Protein AF-A0AAD6DE63-F1 (afdb_monomer)

Nearest PDB structures (foldseek):
  6zpp-assembly1_A  TM=2.691E-01  e=8.909E-01  Drechmeria coniospora
  8v00-assembly1_C  TM=2.866E-01  e=2.368E+00  Apocrypta bakeri
  5j1g-assembly1_A  TM=2.193E-01  e=6.010E+00  Homo sapiens

Sequence (234 aa):
MKIDLDLWFDDWLRIIEGSKSAQEEKPFLLVALRVQKCWAEMMLNCKALRAMGVENVAAMSSTERNILLTAKTSARRHLRLIMLEPDYYLAKLKYAMDFVWAKCAFSFLLLLKLSRLLPERDEEHQELLEHGNRLVDELNKAGSNNSQSGAGNIYLQILKVSIEKYGRALQESQHPSTGGSTATSPFWELFDAQADLQWFVPEQFVSEWDFPGLNLFYFPTAWQDFFGDFSLAM

Structure (mmCIF, N/CA/C/O backbone):
data_AF-A0AAD6DE63-F1
#
_entry.id   AF-A0AAD6DE63-F1
#
loop_
_atom_site.group_PDB
_atom_site.id
_atom_site.type_symbol
_atom_site.label_atom_id
_atom_site.label_alt_id
_atom_site.label_comp_id
_atom_site.label_asym_id
_atom_site.label_entity_id
_atom_site.label_seq_id
_atom_site.pdbx_PDB_ins_code
_atom_site.Cartn_x
_atom_site.Cartn_y
_atom_site.Cartn_z
_atom_site.occupancy
_atom_site.B_iso_or_equiv
_atom_site.auth_seq_id
_atom_site.auth_comp_id
_atom_site.auth_asym_id
_atom_site.auth_atom_id
_atom_site.pdbx_PDB_model_num
ATOM 1 N N . MET A 1 1 ? -3.043 -20.207 -3.195 1.00 67.38 1 MET A N 1
ATOM 2 C CA . MET A 1 1 ? -2.559 -19.006 -2.482 1.00 67.38 1 MET A CA 1
ATOM 3 C C . MET A 1 1 ? -3.556 -17.844 -2.475 1.00 67.38 1 MET A C 1
ATOM 5 O O . MET A 1 1 ? -3.924 -17.427 -1.389 1.00 67.38 1 MET A O 1
ATOM 9 N N . LYS A 1 2 ? -4.036 -17.319 -3.622 1.00 80.00 2 LYS A N 1
ATOM 10 C CA . LYS A 1 2 ? -5.104 -16.285 -3.614 1.00 80.00 2 LYS A CA 1
ATOM 11 C C . LYS A 1 2 ? -6.413 -16.801 -2.996 1.00 80.00 2 LYS A C 1
ATOM 13 O O . LYS A 1 2 ? -6.964 -16.150 -2.124 1.00 80.00 2 LYS A O 1
ATOM 18 N N . ILE A 1 3 ? -6.827 -18.010 -3.387 1.00 85.00 3 ILE A N 1
ATOM 19 C CA . ILE A 1 3 ? -8.004 -18.700 -2.830 1.00 85.00 3 ILE A CA 1
ATOM 20 C C . ILE A 1 3 ? -7.879 -18.857 -1.307 1.00 85.00 3 ILE A C 1
ATOM 22 O O . ILE A 1 3 ? -8.814 -18.542 -0.583 1.00 85.00 3 ILE A O 1
ATOM 26 N N . ASP A 1 4 ? -6.708 -19.268 -0.815 1.00 90.19 4 ASP A N 1
ATOM 27 C CA . ASP A 1 4 ? -6.478 -19.458 0.624 1.00 90.19 4 ASP A CA 1
ATOM 28 C C . ASP A 1 4 ? -6.547 -18.133 1.402 1.00 90.19 4 ASP A C 1
ATOM 30 O O . ASP A 1 4 ? -7.067 -18.098 2.514 1.00 90.19 4 ASP A O 1
ATOM 34 N N . LEU A 1 5 ? -6.060 -17.032 0.814 1.00 92.31 5 LEU A N 1
ATOM 35 C CA . LEU A 1 5 ? -6.154 -15.696 1.409 1.00 92.31 5 LEU A CA 1
ATOM 36 C C . LEU A 1 5 ? -7.601 -15.189 1.460 1.00 92.31 5 LEU A C 1
ATOM 38 O O . LEU A 1 5 ? -7.994 -14.562 2.443 1.00 92.31 5 LEU A O 1
ATOM 42 N N . ASP A 1 6 ? -8.382 -15.446 0.411 1.00 93.94 6 ASP A N 1
ATOM 43 C CA . ASP A 1 6 ? -9.798 -15.080 0.368 1.00 93.94 6 ASP A CA 1
ATOM 44 C C . ASP A 1 6 ? -10.601 -15.873 1.409 1.00 93.94 6 ASP A C 1
ATOM 46 O O . ASP A 1 6 ? -11.325 -15.266 2.195 1.00 93.94 6 ASP A O 1
ATOM 50 N N . LEU A 1 7 ? -10.374 -17.187 1.514 1.00 95.75 7 LEU A N 1
ATOM 51 C CA . LEU A 1 7 ? -10.979 -18.029 2.554 1.00 95.75 7 LEU A CA 1
ATOM 52 C C . LEU A 1 7 ? -10.597 -17.568 3.965 1.00 95.75 7 LEU A C 1
ATOM 54 O O . LEU A 1 7 ? -11.469 -17.405 4.815 1.00 95.75 7 LEU A O 1
ATOM 58 N N . TRP A 1 8 ? -9.309 -17.296 4.205 1.00 96.31 8 TRP A N 1
ATOM 59 C CA . TRP A 1 8 ? -8.836 -16.747 5.478 1.00 96.31 8 TRP A CA 1
ATOM 60 C C . TRP A 1 8 ? -9.558 -15.441 5.824 1.00 96.31 8 TRP A C 1
ATOM 62 O O . TRP A 1 8 ? -10.003 -15.260 6.957 1.00 96.31 8 TRP A O 1
ATOM 72 N N . PHE A 1 9 ? -9.702 -14.533 4.857 1.00 97.25 9 PHE A N 1
ATOM 73 C CA . PHE A 1 9 ? -10.381 -13.262 5.079 1.00 97.25 9 PHE A CA 1
ATOM 74 C C . PHE A 1 9 ? -11.857 -13.456 5.432 1.00 97.25 9 PHE A C 1
ATOM 76 O O . PHE A 1 9 ? -12.326 -12.850 6.396 1.00 97.25 9 PHE A O 1
ATOM 83 N N . ASP A 1 10 ? -12.572 -14.298 4.686 1.00 97.56 10 ASP A N 1
ATOM 84 C CA . ASP A 1 10 ? -14.000 -14.544 4.898 1.00 97.56 10 ASP A CA 1
ATOM 85 C C . ASP A 1 10 ? -14.263 -15.211 6.257 1.00 97.56 10 ASP A C 1
ATOM 87 O O . ASP A 1 10 ? -15.203 -14.843 6.969 1.00 97.56 10 ASP A O 1
ATOM 91 N N . ASP A 1 11 ? -13.391 -16.133 6.671 1.00 97.12 11 ASP A N 1
ATOM 92 C CA . ASP A 1 11 ? -13.465 -16.763 7.988 1.00 97.12 11 ASP A CA 1
ATOM 93 C C . ASP A 1 11 ? -13.279 -15.752 9.120 1.00 97.12 11 ASP A C 1
ATOM 95 O O . ASP A 1 11 ? -14.097 -15.702 10.046 1.00 97.12 11 ASP A O 1
ATOM 99 N N . TRP A 1 12 ? -12.250 -14.904 9.043 1.00 97.19 12 TRP A N 1
ATOM 100 C CA . TRP A 1 12 ? -12.019 -13.871 10.054 1.00 97.19 12 TRP A CA 1
ATOM 101 C C . TRP A 1 12 ? -13.112 -12.809 10.068 1.00 97.19 12 TRP A C 1
ATOM 103 O O . TRP A 1 12 ? -13.508 -12.364 11.148 1.00 97.19 12 TRP A O 1
ATOM 113 N N . LEU A 1 13 ? -13.636 -12.435 8.901 1.00 97.31 13 LEU A N 1
ATOM 114 C CA . LEU A 1 13 ? -14.750 -11.501 8.797 1.00 97.31 13 LEU A CA 1
ATOM 115 C C . LEU A 1 13 ? -15.967 -12.049 9.547 1.00 97.31 13 LEU A C 1
ATOM 117 O O . LEU A 1 13 ? -16.506 -11.372 10.420 1.00 97.31 13 LEU A O 1
ATOM 121 N N . ARG A 1 14 ? -16.326 -13.312 9.294 1.00 97.00 14 ARG A N 1
ATOM 122 C CA . ARG A 1 14 ? -17.427 -13.999 9.977 1.00 97.00 14 ARG A CA 1
ATOM 123 C C . ARG A 1 14 ? -17.215 -14.098 11.490 1.00 97.00 14 ARG A C 1
ATOM 125 O O . ARG A 1 14 ? -18.161 -13.886 12.249 1.00 97.00 14 ARG A O 1
ATOM 132 N N . ILE A 1 15 ? -15.995 -14.402 11.942 1.00 96.00 15 ILE A N 1
ATOM 133 C CA . ILE A 1 15 ? -15.656 -14.479 13.375 1.00 96.00 15 ILE A CA 1
ATOM 134 C C . ILE A 1 15 ? -15.839 -13.115 14.052 1.00 96.00 15 ILE A C 1
ATOM 136 O O . ILE A 1 15 ? -16.485 -13.029 15.097 1.00 96.00 15 ILE A O 1
ATOM 140 N N . ILE A 1 16 ? -15.304 -12.045 13.458 1.00 95.81 16 ILE A N 1
ATOM 141 C CA . ILE A 1 16 ? -15.416 -10.683 14.001 1.00 95.81 16 ILE A CA 1
ATOM 142 C C . ILE A 1 16 ? -16.878 -10.231 13.997 1.00 95.81 16 ILE A C 1
ATOM 144 O O . ILE A 1 16 ? -17.362 -9.664 14.977 1.00 95.81 16 ILE A O 1
ATOM 148 N N . GLU A 1 17 ? -17.611 -10.501 12.917 1.00 94.88 17 GLU A N 1
ATOM 149 C CA . GLU A 1 17 ? -19.010 -10.104 12.794 1.00 94.88 17 GLU A CA 1
ATOM 150 C C . GLU A 1 17 ? -19.919 -10.810 13.797 1.00 94.88 17 GLU A C 1
ATOM 152 O O . GLU A 1 17 ? -20.783 -10.149 14.385 1.00 94.88 17 GLU A O 1
ATOM 157 N N . GLY A 1 18 ? -19.690 -12.106 14.020 1.00 94.12 18 GLY A N 1
ATOM 158 C CA . GLY A 1 18 ? -20.431 -12.937 14.968 1.00 94.12 18 GLY A CA 1
ATOM 159 C C . GLY A 1 18 ? -20.028 -12.757 16.435 1.00 94.12 18 GLY A C 1
ATOM 160 O O . GLY A 1 18 ? -20.715 -13.275 17.319 1.00 94.12 18 GLY A O 1
ATOM 161 N N . SER A 1 19 ? -18.945 -12.029 16.725 1.00 93.69 19 SER A N 1
ATOM 162 C CA . SER A 1 19 ? -18.466 -11.831 18.093 1.00 93.69 19 SER A CA 1
ATOM 163 C C . SER A 1 19 ? -19.359 -10.870 18.882 1.00 93.69 19 SER A C 1
ATOM 165 O O . SER A 1 19 ? -19.473 -9.678 18.584 1.00 93.69 19 SER A O 1
ATOM 167 N N . LYS A 1 20 ? -19.985 -11.386 19.944 1.00 90.81 20 LYS A N 1
ATOM 168 C CA . LYS A 1 20 ? -20.770 -10.577 20.892 1.00 90.81 20 LYS A CA 1
ATOM 169 C C . LYS A 1 20 ? -19.899 -9.859 21.922 1.00 90.81 20 LYS A C 1
ATOM 171 O O . LYS A 1 20 ? -20.324 -8.842 22.448 1.00 90.81 20 LYS A O 1
ATOM 176 N N . SER A 1 21 ? -18.710 -10.382 22.215 1.00 90.50 21 SER A N 1
ATOM 177 C CA . SER A 1 21 ? -17.814 -9.819 23.229 1.00 90.50 21 SER A CA 1
ATOM 178 C C . SER A 1 21 ? -16.936 -8.685 22.704 1.00 90.50 21 SER A C 1
ATOM 180 O O . SER A 1 21 ? -16.460 -7.901 23.507 1.00 90.50 21 SER A O 1
ATOM 182 N N . ALA A 1 22 ? -16.730 -8.588 21.386 1.00 88.50 22 ALA A N 1
ATOM 183 C CA . ALA A 1 22 ? -15.846 -7.596 20.765 1.00 88.50 22 ALA A CA 1
ATOM 184 C C . ALA A 1 22 ? -16.602 -6.396 20.162 1.00 88.50 22 ALA A C 1
ATOM 186 O O . ALA A 1 22 ? -16.170 -5.842 19.156 1.00 88.50 22 ALA A O 1
ATOM 187 N N . GLN A 1 23 ? -17.787 -6.048 20.680 1.00 89.38 23 GLN A N 1
ATOM 188 C CA . GLN A 1 23 ? -18.650 -5.029 20.056 1.00 89.38 23 GLN A CA 1
ATOM 189 C C . GLN A 1 23 ? -17.984 -3.651 19.986 1.00 89.38 23 GLN A C 1
ATOM 191 O O . GLN A 1 23 ? -18.150 -2.951 18.989 1.00 89.38 23 GLN A O 1
ATOM 196 N N . GLU A 1 24 ? -17.205 -3.286 21.004 1.00 89.69 24 GLU A N 1
ATOM 197 C CA . GLU A 1 24 ? -16.512 -1.997 21.067 1.00 89.69 24 GLU A CA 1
ATOM 198 C C . GLU A 1 24 ? -15.305 -1.950 20.119 1.00 89.69 24 GLU A C 1
ATOM 200 O O . GLU A 1 24 ? -15.055 -0.937 19.466 1.00 89.69 24 GLU A O 1
ATOM 205 N N . GLU A 1 25 ? -14.574 -3.058 19.982 1.00 90.00 25 GLU A N 1
ATOM 206 C CA . GLU A 1 25 ? -13.396 -3.164 19.117 1.00 90.00 25 GLU A CA 1
ATOM 207 C C . GLU A 1 25 ? -13.745 -3.500 17.667 1.00 90.00 25 GLU A C 1
ATOM 209 O O . GLU A 1 25 ? -12.905 -3.344 16.778 1.00 90.00 25 GLU A O 1
ATOM 214 N N . LYS A 1 26 ? -14.976 -3.951 17.404 1.00 91.81 26 LYS A N 1
ATOM 215 C CA . LYS A 1 26 ? -15.429 -4.425 16.091 1.00 91.81 26 LYS A CA 1
ATOM 216 C C . LYS A 1 26 ? -15.105 -3.454 14.948 1.00 91.81 26 LYS A C 1
ATOM 218 O O . LYS A 1 26 ? -14.568 -3.936 13.950 1.00 91.81 26 LYS A O 1
ATOM 223 N N . PRO A 1 27 ? -15.334 -2.127 15.048 1.00 90.31 27 PRO A N 1
ATOM 224 C CA . PRO A 1 27 ? -14.960 -1.196 13.980 1.00 90.31 27 PRO A CA 1
ATOM 225 C C . PRO A 1 27 ? -13.462 -1.246 13.648 1.00 90.31 27 PRO A C 1
ATOM 227 O O . PRO A 1 27 ? -13.088 -1.410 12.487 1.00 90.31 27 PRO A O 1
ATOM 230 N N . PHE A 1 28 ? -12.599 -1.216 14.669 1.00 91.12 28 PHE A N 1
ATOM 231 C CA . PHE A 1 28 ? -11.151 -1.333 14.485 1.00 91.12 28 PHE A CA 1
ATOM 232 C C . PHE A 1 28 ? -10.761 -2.682 13.875 1.00 91.12 28 PHE A C 1
ATOM 234 O O . PHE A 1 28 ? -9.990 -2.715 12.918 1.00 91.12 28 PHE A O 1
ATOM 241 N N . LEU A 1 29 ? -11.303 -3.787 14.392 1.00 93.19 29 LEU A N 1
ATOM 242 C CA . LEU A 1 29 ? -10.979 -5.136 13.922 1.00 93.19 29 LEU A CA 1
ATOM 243 C C . LEU A 1 29 ? -11.353 -5.335 12.449 1.00 93.19 29 LEU A C 1
ATOM 245 O O . LEU A 1 29 ? -10.585 -5.933 11.696 1.00 93.19 29 LEU A O 1
ATOM 249 N N . LEU A 1 30 ? -12.493 -4.794 12.013 1.00 94.06 30 LEU A N 1
ATOM 250 C CA . LEU A 1 30 ? -12.928 -4.861 10.616 1.00 94.06 30 LEU A CA 1
ATOM 251 C C . LEU A 1 30 ? -12.008 -4.062 9.687 1.00 94.06 30 LEU A C 1
ATOM 253 O O . LEU A 1 30 ? -11.646 -4.550 8.611 1.00 94.06 30 LEU A O 1
ATOM 257 N N . VAL A 1 31 ? -11.598 -2.855 10.089 1.00 93.88 31 VAL A N 1
ATOM 258 C CA . VAL A 1 31 ? -10.631 -2.061 9.315 1.00 93.88 31 VAL A CA 1
ATOM 259 C C . VAL A 1 31 ? -9.277 -2.765 9.285 1.00 93.88 31 VAL A C 1
ATOM 261 O O . VAL A 1 31 ? -8.718 -2.959 8.207 1.00 93.88 31 VAL A O 1
ATOM 264 N N . ALA A 1 32 ? -8.785 -3.233 10.433 1.00 93.50 32 ALA A N 1
ATOM 265 C CA . ALA A 1 32 ? -7.515 -3.940 10.541 1.00 93.50 32 ALA A CA 1
ATOM 266 C C . ALA A 1 32 ? -7.482 -5.205 9.672 1.00 93.50 32 ALA A C 1
ATOM 268 O O . ALA A 1 32 ? -6.500 -5.422 8.965 1.00 93.50 32 ALA A O 1
ATOM 269 N N . LEU A 1 33 ? -8.560 -5.996 9.642 1.00 95.94 33 LEU A N 1
ATOM 270 C CA . LEU A 1 33 ? -8.661 -7.180 8.785 1.00 95.94 33 LEU A CA 1
ATOM 271 C C . LEU A 1 33 ? -8.532 -6.815 7.297 1.00 95.94 33 LEU A C 1
ATOM 273 O O . LEU A 1 33 ? -7.772 -7.444 6.559 1.00 95.94 33 LEU A O 1
ATOM 277 N N . ARG A 1 34 ? -9.233 -5.766 6.850 1.00 96.25 34 ARG A N 1
ATOM 278 C CA . ARG A 1 34 ? -9.156 -5.281 5.459 1.00 96.25 34 ARG A CA 1
ATOM 279 C C . ARG A 1 34 ? -7.764 -4.751 5.123 1.00 96.25 34 ARG A C 1
ATOM 281 O O . ARG A 1 34 ? -7.256 -5.029 4.039 1.00 96.25 34 ARG A O 1
ATOM 288 N N . VAL A 1 35 ? -7.135 -4.035 6.053 1.00 95.62 35 VAL A N 1
ATOM 289 C CA . VAL A 1 35 ? -5.759 -3.542 5.914 1.00 95.62 35 VAL A CA 1
ATOM 290 C C . VAL A 1 35 ? -4.772 -4.708 5.791 1.00 95.62 35 VAL A C 1
ATOM 292 O O . VAL A 1 35 ? -3.938 -4.701 4.884 1.00 95.62 35 VAL A O 1
ATOM 295 N N . GLN A 1 36 ? -4.905 -5.749 6.622 1.00 94.56 36 GLN A N 1
ATOM 296 C CA . GLN A 1 36 ? -4.068 -6.951 6.528 1.00 94.56 36 GLN A CA 1
ATOM 297 C C . GLN A 1 36 ? -4.286 -7.713 5.216 1.00 94.56 36 GLN A C 1
ATOM 299 O O . GLN A 1 36 ? -3.311 -8.201 4.648 1.00 94.56 36 GLN A O 1
ATOM 304 N N . LYS A 1 37 ? -5.517 -7.776 4.688 1.00 96.31 37 LYS A N 1
ATOM 305 C CA . LYS A 1 37 ? -5.768 -8.367 3.362 1.00 96.31 37 LYS A CA 1
ATOM 306 C C . LYS A 1 37 ? -5.011 -7.615 2.267 1.00 96.31 37 LYS A C 1
ATOM 308 O O . LYS A 1 37 ? -4.285 -8.242 1.501 1.00 96.31 37 LYS A O 1
ATOM 313 N N . CYS A 1 38 ? -5.115 -6.284 2.230 1.00 96.81 38 CYS A N 1
ATOM 314 C CA . CYS A 1 38 ? -4.379 -5.469 1.257 1.00 96.81 38 CYS A CA 1
ATOM 315 C C . CYS A 1 38 ? -2.862 -5.663 1.383 1.00 96.81 38 CYS A C 1
ATOM 317 O O . CYS A 1 38 ? -2.172 -5.801 0.374 1.00 96.81 38 CYS A O 1
ATOM 319 N N . TRP A 1 39 ? -2.347 -5.709 2.616 1.00 94.75 39 TRP A N 1
ATOM 320 C CA . TRP A 1 39 ? -0.939 -6.005 2.883 1.00 94.75 39 TRP A CA 1
ATOM 321 C C . TRP A 1 39 ? -0.534 -7.374 2.324 1.00 94.75 39 TRP A C 1
ATOM 323 O O . TRP A 1 39 ? 0.465 -7.485 1.615 1.00 94.75 39 TRP A O 1
ATOM 333 N N . ALA A 1 40 ? -1.318 -8.416 2.607 1.00 95.12 40 ALA A N 1
ATOM 334 C CA . ALA A 1 40 ? -1.043 -9.771 2.147 1.00 95.12 40 ALA A CA 1
ATOM 335 C C . ALA A 1 40 ? -1.042 -9.866 0.616 1.00 95.12 40 ALA A C 1
ATOM 337 O O . ALA A 1 40 ? -0.112 -10.439 0.056 1.00 95.12 40 ALA A O 1
ATOM 338 N N . GLU A 1 41 ? -2.019 -9.261 -0.063 1.00 95.81 41 GLU A N 1
ATOM 339 C CA . GLU A 1 41 ? -2.075 -9.202 -1.530 1.00 95.81 41 GLU A CA 1
ATOM 340 C C . GLU A 1 41 ? -0.855 -8.486 -2.122 1.00 95.81 41 GLU A C 1
ATOM 342 O O . GLU A 1 41 ? -0.236 -8.980 -3.065 1.00 95.81 41 GLU A O 1
ATOM 347 N N . MET A 1 42 ? -0.475 -7.339 -1.557 1.00 94.62 42 MET A N 1
ATOM 348 C CA . MET A 1 42 ? 0.702 -6.582 -1.981 1.00 94.62 42 MET A CA 1
ATOM 349 C C . MET A 1 42 ? 1.974 -7.432 -1.862 1.00 94.62 42 MET A C 1
ATOM 351 O O . MET A 1 42 ? 2.717 -7.575 -2.834 1.00 94.62 42 MET A O 1
ATOM 355 N N . MET A 1 43 ? 2.176 -8.081 -0.712 1.00 92.31 43 MET A N 1
ATOM 356 C CA . MET A 1 43 ? 3.306 -8.987 -0.488 1.00 92.31 43 MET A CA 1
ATOM 357 C C . MET A 1 43 ? 3.288 -10.174 -1.446 1.00 92.31 43 MET A C 1
ATOM 359 O O . MET A 1 43 ? 4.334 -10.553 -1.965 1.00 92.31 43 MET A O 1
ATOM 363 N N . LEU A 1 44 ? 2.113 -10.743 -1.711 1.00 93.19 44 LEU A N 1
ATOM 364 C CA . LEU A 1 44 ? 1.948 -11.870 -2.621 1.00 93.19 44 LEU A CA 1
ATOM 365 C C . LEU A 1 44 ? 2.464 -11.558 -4.019 1.00 93.19 44 LEU A C 1
ATOM 367 O O . LEU A 1 44 ? 3.254 -12.315 -4.580 1.00 93.19 44 LEU A O 1
ATOM 371 N N . ASN A 1 45 ? 2.020 -10.423 -4.554 1.00 93.94 45 ASN A N 1
ATOM 372 C CA . ASN A 1 45 ? 2.367 -9.983 -5.894 1.00 93.94 45 ASN A CA 1
ATOM 373 C C . ASN A 1 45 ? 3.859 -9.645 -5.983 1.00 93.94 45 ASN A C 1
ATOM 375 O O . ASN A 1 45 ? 4.536 -10.083 -6.909 1.00 93.94 45 ASN A O 1
ATOM 379 N N . CYS A 1 46 ? 4.408 -8.945 -4.987 1.00 91.50 46 CYS A N 1
ATOM 380 C CA . CYS A 1 46 ? 5.835 -8.634 -4.955 1.00 91.50 46 CYS A CA 1
ATOM 381 C C . CYS A 1 46 ? 6.715 -9.891 -4.821 1.00 91.50 46 CYS A C 1
ATOM 383 O O . CYS A 1 46 ? 7.759 -9.969 -5.466 1.00 91.50 46 CYS A O 1
ATOM 385 N N . LYS A 1 47 ? 6.299 -10.897 -4.036 1.00 90.44 47 LYS A N 1
ATOM 386 C CA . LYS A 1 47 ? 7.002 -12.193 -3.962 1.00 90.44 47 LYS A CA 1
ATOM 387 C C . LYS A 1 47 ? 6.910 -12.968 -5.270 1.00 90.44 47 LYS A C 1
ATOM 389 O O . LYS A 1 47 ? 7.903 -13.567 -5.666 1.00 90.44 47 LYS A O 1
ATOM 394 N N . ALA A 1 48 ? 5.757 -12.942 -5.937 1.00 91.44 48 ALA A N 1
ATOM 395 C CA . ALA A 1 48 ? 5.591 -13.575 -7.241 1.00 91.44 48 ALA A CA 1
ATOM 396 C C . ALA A 1 48 ? 6.555 -12.971 -8.272 1.00 91.44 48 ALA A C 1
ATOM 398 O O . ALA A 1 48 ? 7.291 -13.715 -8.907 1.00 91.44 48 ALA A O 1
ATOM 399 N N . LEU A 1 49 ? 6.641 -11.638 -8.357 1.00 90.19 49 LEU A N 1
ATOM 400 C CA . LEU A 1 49 ? 7.595 -10.953 -9.241 1.00 90.19 49 LEU A CA 1
ATOM 401 C C . LEU A 1 49 ? 9.050 -11.314 -8.928 1.00 90.19 49 LEU A C 1
ATOM 403 O O . LEU A 1 49 ? 9.809 -11.644 -9.835 1.00 90.19 49 LEU A O 1
ATOM 407 N N . ARG A 1 50 ? 9.423 -11.321 -7.641 1.00 87.25 50 ARG A N 1
ATOM 408 C CA . ARG A 1 50 ? 10.762 -11.743 -7.202 1.00 87.25 50 ARG A CA 1
ATOM 409 C C . ARG A 1 50 ? 11.061 -13.187 -7.628 1.00 87.25 50 ARG A C 1
ATOM 411 O O . ARG A 1 50 ? 12.142 -13.457 -8.133 1.00 87.25 50 ARG A O 1
ATOM 418 N N . ALA A 1 51 ? 10.110 -14.107 -7.457 1.00 88.38 51 ALA A N 1
ATOM 419 C CA . ALA A 1 51 ? 10.263 -15.513 -7.844 1.00 88.38 51 ALA A CA 1
ATOM 420 C C . ALA A 1 51 ? 10.346 -15.719 -9.366 1.00 88.38 51 ALA A C 1
ATOM 422 O O . ALA A 1 51 ? 10.941 -16.692 -9.818 1.00 88.38 51 ALA A O 1
ATOM 423 N N . MET A 1 52 ? 9.779 -14.799 -10.149 1.00 89.44 52 MET A N 1
ATOM 424 C CA . MET A 1 52 ? 9.910 -14.768 -11.608 1.00 89.44 52 MET A CA 1
ATOM 425 C C . MET A 1 52 ? 11.251 -14.170 -12.074 1.00 89.44 52 MET A C 1
ATOM 427 O O . MET A 1 52 ? 11.518 -14.155 -13.269 1.00 89.44 52 MET A O 1
ATOM 431 N N . GLY A 1 53 ? 12.108 -13.699 -11.156 1.00 84.19 53 GLY A N 1
ATOM 432 C CA . GLY A 1 53 ? 13.403 -13.090 -11.484 1.00 84.19 53 GLY A CA 1
ATOM 433 C C . GLY A 1 53 ? 13.288 -11.676 -12.054 1.00 84.19 53 GLY A C 1
ATOM 434 O O . GLY A 1 53 ? 14.201 -11.191 -12.718 1.00 84.19 53 GLY A O 1
ATOM 435 N N . VAL A 1 54 ? 12.153 -11.015 -11.825 1.00 80.38 54 VAL A N 1
ATOM 436 C CA . VAL A 1 54 ? 11.853 -9.722 -12.430 1.00 80.38 54 VAL A CA 1
ATOM 437 C C . VAL A 1 54 ? 12.325 -8.594 -11.532 1.00 80.38 54 VAL A C 1
ATOM 439 O O . VAL A 1 54 ? 11.764 -8.356 -10.461 1.00 80.38 54 VAL A O 1
ATOM 442 N N . GLU A 1 55 ? 13.306 -7.844 -12.020 1.00 74.62 55 GLU A N 1
ATOM 443 C CA . GLU A 1 55 ? 13.794 -6.636 -11.352 1.00 74.62 55 GLU A CA 1
ATOM 444 C C . GLU A 1 55 ? 13.612 -5.385 -12.216 1.00 74.62 55 GLU A C 1
ATOM 446 O O . GLU A 1 55 ? 13.241 -4.334 -11.693 1.00 74.62 55 GLU A O 1
ATOM 451 N N . ASN A 1 56 ? 13.773 -5.507 -13.540 1.00 78.88 56 ASN A N 1
ATOM 452 C CA . ASN A 1 56 ? 13.596 -4.406 -14.483 1.00 78.88 56 ASN A CA 1
ATOM 453 C C . ASN A 1 56 ? 12.160 -4.339 -15.032 1.00 78.88 56 ASN A C 1
ATOM 455 O O . ASN A 1 56 ? 11.740 -5.186 -15.820 1.00 78.88 56 ASN A O 1
ATOM 459 N N . VAL A 1 57 ? 11.428 -3.280 -14.684 1.00 82.50 57 VAL A N 1
ATOM 460 C CA . VAL A 1 57 ? 10.051 -3.025 -15.142 1.00 82.50 57 VAL A CA 1
ATOM 461 C C . VAL A 1 57 ? 9.957 -2.873 -16.665 1.00 82.50 57 VAL A C 1
ATOM 463 O O . VAL A 1 57 ? 8.936 -3.235 -17.246 1.00 82.50 57 VAL A O 1
ATOM 466 N N . ALA A 1 58 ? 11.009 -2.386 -17.333 1.00 79.31 58 ALA A N 1
ATOM 467 C CA . ALA A 1 58 ? 11.024 -2.235 -18.792 1.00 79.31 58 ALA A CA 1
ATOM 468 C C . ALA A 1 58 ? 11.010 -3.581 -19.535 1.00 79.31 58 ALA A C 1
ATOM 470 O O . ALA A 1 58 ? 10.501 -3.662 -20.649 1.00 79.31 58 ALA A O 1
ATOM 471 N N . ALA A 1 59 ? 11.547 -4.631 -18.909 1.00 82.62 59 ALA A N 1
ATOM 472 C CA . ALA A 1 59 ? 11.650 -5.971 -19.480 1.00 82.62 59 ALA A CA 1
ATOM 473 C C . ALA A 1 59 ? 10.464 -6.881 -19.104 1.00 82.62 59 ALA A C 1
ATOM 475 O O . ALA A 1 59 ? 10.464 -8.061 -19.445 1.00 82.62 59 ALA A O 1
ATOM 476 N N . MET A 1 60 ? 9.456 -6.353 -18.398 1.00 87.94 60 MET A N 1
ATOM 477 C CA . MET A 1 60 ? 8.309 -7.140 -17.944 1.00 87.94 60 MET A CA 1
ATOM 478 C C . MET A 1 60 ? 7.429 -7.610 -19.105 1.00 87.94 60 MET A C 1
ATOM 480 O O . MET A 1 60 ? 6.947 -6.818 -19.919 1.00 87.94 60 MET A O 1
ATOM 484 N N . SER A 1 61 ? 7.099 -8.896 -19.090 1.00 92.12 61 SER A N 1
ATOM 485 C CA . SER A 1 61 ? 5.978 -9.460 -19.834 1.00 92.12 61 SER A CA 1
ATOM 486 C C . SER A 1 61 ? 4.644 -8.846 -19.392 1.00 92.12 61 SER A C 1
ATOM 488 O O . SER A 1 61 ? 4.503 -8.273 -18.306 1.00 92.12 61 SER A O 1
ATOM 490 N N . SER A 1 62 ? 3.602 -9.018 -20.208 1.00 92.62 62 SER A N 1
ATOM 491 C CA . SER A 1 62 ? 2.251 -8.554 -19.864 1.00 92.62 62 SER A CA 1
ATOM 492 C C . SER A 1 62 ? 1.739 -9.157 -18.551 1.00 92.62 62 SER A C 1
ATOM 494 O O . SER A 1 62 ? 1.067 -8.4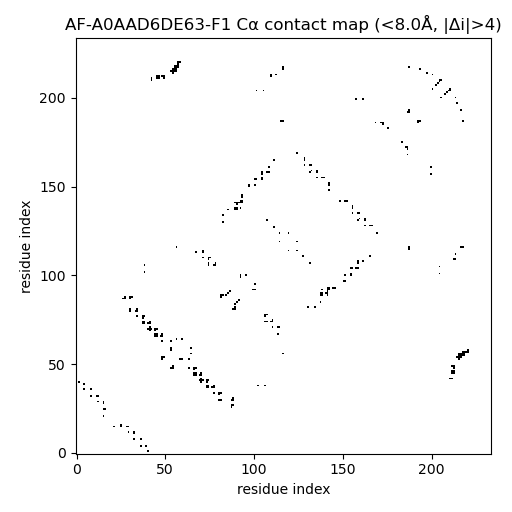74 -17.780 1.00 92.62 62 SER A O 1
ATOM 496 N N . THR A 1 63 ? 2.084 -10.415 -18.265 1.00 93.56 63 THR A N 1
ATOM 497 C CA . THR A 1 63 ? 1.703 -11.096 -17.020 1.00 93.56 63 THR A CA 1
ATOM 498 C C . THR A 1 63 ? 2.373 -10.454 -15.809 1.00 93.56 63 THR A C 1
ATOM 500 O O . THR A 1 63 ? 1.693 -10.120 -14.842 1.00 93.56 63 THR A O 1
ATOM 503 N N . GLU A 1 64 ? 3.682 -10.213 -15.869 1.00 92.94 64 GLU A N 1
ATOM 504 C CA . GLU A 1 64 ? 4.439 -9.579 -14.780 1.00 92.94 64 GLU A CA 1
ATOM 505 C C . GLU A 1 64 ? 3.969 -8.142 -14.552 1.00 92.94 64 GLU A C 1
ATOM 507 O O . GLU A 1 64 ? 3.728 -7.731 -13.416 1.00 92.94 64 GLU A O 1
ATOM 512 N N . ARG A 1 65 ? 3.706 -7.400 -15.631 1.00 91.81 65 ARG A N 1
ATOM 513 C CA . ARG A 1 65 ? 3.139 -6.051 -15.546 1.00 91.81 65 ARG A CA 1
ATOM 514 C C . ARG A 1 65 ? 1.760 -6.044 -14.881 1.00 91.81 65 ARG A C 1
ATOM 516 O O . ARG A 1 65 ? 1.486 -5.167 -14.065 1.00 91.81 65 ARG A O 1
ATOM 523 N N . ASN A 1 66 ? 0.907 -7.028 -15.170 1.00 94.50 66 ASN A N 1
ATOM 524 C CA . ASN A 1 66 ? -0.396 -7.172 -14.510 1.00 94.50 66 ASN A CA 1
ATOM 525 C C . ASN A 1 66 ? -0.260 -7.492 -13.011 1.00 94.50 66 ASN A C 1
ATOM 527 O O . ASN A 1 66 ? -1.017 -6.960 -12.195 1.00 94.50 66 ASN A O 1
ATOM 531 N N . ILE A 1 67 ? 0.721 -8.315 -12.627 1.00 93.94 67 ILE A N 1
ATOM 532 C CA . ILE A 1 67 ? 1.029 -8.600 -11.216 1.00 93.94 67 ILE A CA 1
ATOM 533 C C . ILE A 1 67 ? 1.508 -7.320 -10.510 1.00 93.94 67 ILE A C 1
ATOM 535 O O . ILE A 1 67 ? 1.032 -7.003 -9.418 1.00 93.94 67 ILE A O 1
ATOM 539 N N . LEU A 1 68 ? 2.383 -6.538 -11.151 1.00 92.75 68 LEU A N 1
ATOM 540 C CA . LEU A 1 68 ? 2.871 -5.260 -10.626 1.00 92.75 68 LEU A CA 1
ATOM 541 C C . LEU A 1 68 ? 1.739 -4.237 -10.440 1.00 92.75 68 LEU A C 1
ATOM 543 O O . LEU A 1 68 ? 1.652 -3.584 -9.398 1.00 92.75 68 LEU A O 1
ATOM 547 N N . LEU A 1 69 ? 0.838 -4.132 -11.420 1.00 94.50 69 LEU A N 1
ATOM 548 C CA . LEU A 1 69 ? -0.360 -3.294 -11.323 1.00 94.50 69 LEU A CA 1
ATOM 549 C C . LEU A 1 69 ? -1.267 -3.745 -10.175 1.00 94.50 69 LEU A C 1
ATOM 551 O O . LEU A 1 69 ? -1.753 -2.905 -9.423 1.00 94.50 69 LEU A O 1
ATOM 555 N N . THR A 1 70 ? -1.431 -5.054 -9.977 1.00 95.19 70 THR A N 1
ATOM 556 C CA . THR A 1 70 ? -2.211 -5.595 -8.854 1.00 95.19 70 THR A CA 1
ATOM 557 C C . THR A 1 70 ? -1.581 -5.216 -7.509 1.00 95.19 70 THR A C 1
ATOM 559 O O . THR A 1 70 ? -2.295 -4.761 -6.615 1.00 95.19 70 THR A O 1
ATOM 562 N N . ALA A 1 71 ? -0.250 -5.299 -7.374 1.00 95.19 71 ALA A N 1
ATOM 563 C CA . ALA A 1 71 ? 0.458 -4.838 -6.175 1.00 95.19 71 ALA A CA 1
ATOM 564 C C . ALA A 1 71 ? 0.198 -3.347 -5.898 1.00 95.19 71 ALA A C 1
ATOM 566 O O . ALA A 1 71 ? -0.127 -2.968 -4.771 1.00 95.19 71 ALA A O 1
ATOM 567 N N . LYS A 1 72 ? 0.270 -2.509 -6.942 1.00 95.38 72 LYS A N 1
ATOM 568 C CA . LYS A 1 72 ? -0.016 -1.069 -6.868 1.00 95.38 72 LYS A CA 1
ATOM 569 C C . LYS A 1 72 ? -1.461 -0.794 -6.446 1.00 95.38 72 LYS A C 1
ATOM 571 O O . LYS A 1 72 ? -1.696 0.049 -5.580 1.00 95.38 72 LYS A O 1
ATOM 576 N N . THR A 1 73 ? -2.432 -1.517 -7.005 1.00 96.50 73 THR A N 1
ATOM 577 C CA . THR A 1 73 ? -3.848 -1.399 -6.626 1.00 96.50 73 THR A CA 1
ATOM 578 C C . THR A 1 73 ? -4.072 -1.775 -5.161 1.00 96.50 73 THR A C 1
ATOM 580 O 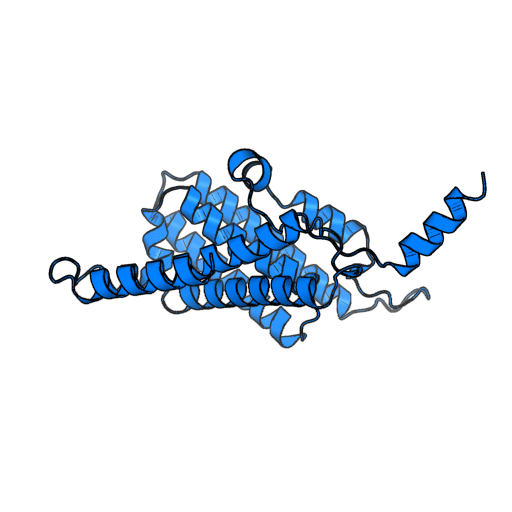O . THR A 1 73 ? -4.750 -1.030 -4.449 1.00 96.50 73 THR A O 1
ATOM 583 N N . SER A 1 74 ? -3.479 -2.871 -4.679 1.00 97.12 74 SER A N 1
ATOM 584 C CA . SER A 1 74 ? -3.569 -3.265 -3.266 1.00 97.12 74 SER A CA 1
ATOM 585 C C . SER A 1 74 ? -2.914 -2.229 -2.343 1.00 97.12 74 SER A C 1
ATOM 587 O O . SER A 1 74 ? -3.493 -1.895 -1.309 1.00 97.12 74 SER A O 1
ATOM 589 N N . ALA A 1 75 ? -1.784 -1.630 -2.737 1.00 96.56 75 ALA A N 1
ATOM 590 C CA . ALA A 1 75 ? -1.136 -0.550 -1.986 1.00 96.56 75 ALA A CA 1
ATOM 591 C C . ALA A 1 75 ? -1.993 0.735 -1.927 1.00 96.56 75 ALA A C 1
ATOM 593 O O . ALA A 1 75 ? -2.169 1.319 -0.855 1.00 96.56 75 ALA A O 1
ATOM 594 N N . ARG A 1 76 ? -2.623 1.145 -3.042 1.00 96.81 76 ARG A N 1
ATOM 595 C CA . ARG A 1 76 ? -3.590 2.267 -3.056 1.00 96.81 76 ARG A CA 1
ATOM 596 C C . ARG A 1 76 ? -4.803 1.979 -2.172 1.00 96.81 76 ARG A C 1
ATOM 598 O O . ARG A 1 76 ? -5.250 2.850 -1.428 1.00 96.81 76 ARG A O 1
ATOM 605 N N . ARG A 1 77 ? -5.333 0.752 -2.215 1.00 96.94 77 ARG A N 1
ATOM 606 C CA . ARG A 1 77 ? -6.455 0.334 -1.359 1.00 96.94 77 ARG A CA 1
ATOM 607 C C . ARG A 1 77 ? -6.071 0.341 0.119 1.00 96.94 77 ARG A C 1
ATOM 609 O O . ARG A 1 77 ? -6.875 0.781 0.935 1.00 96.94 77 ARG A O 1
ATOM 616 N N . HIS A 1 78 ? -4.862 -0.109 0.455 1.00 97.12 78 HIS A N 1
ATOM 617 C CA . HIS A 1 78 ? -4.316 -0.026 1.808 1.00 97.12 78 HIS A CA 1
ATOM 618 C C . HIS A 1 78 ? -4.320 1.422 2.313 1.00 97.12 78 HIS A C 1
ATOM 620 O O . HIS A 1 78 ? -4.914 1.690 3.355 1.00 97.12 78 HIS A O 1
ATOM 626 N N . LEU A 1 79 ? -3.739 2.360 1.550 1.00 96.81 79 LEU A N 1
ATOM 627 C CA . LEU A 1 79 ? -3.716 3.785 1.905 1.00 96.81 79 LEU A CA 1
ATOM 628 C C . LEU A 1 79 ? -5.128 4.352 2.116 1.00 96.81 79 LEU A C 1
ATOM 630 O O . LEU A 1 79 ? -5.391 5.001 3.124 1.00 96.81 79 LEU A O 1
ATOM 634 N N . ARG A 1 80 ? -6.066 4.056 1.208 1.00 95.75 80 ARG A N 1
ATOM 635 C CA . ARG A 1 80 ? -7.463 4.502 1.345 1.00 95.75 80 ARG A CA 1
ATOM 636 C C . ARG A 1 80 ? -8.117 3.987 2.625 1.00 95.75 80 ARG A C 1
ATOM 638 O O . ARG A 1 80 ? -8.800 4.751 3.292 1.00 95.75 80 ARG A O 1
ATOM 645 N N . LEU A 1 81 ? -7.911 2.718 2.981 1.00 95.00 81 LEU A N 1
ATOM 646 C CA . LEU A 1 81 ? -8.508 2.127 4.184 1.00 95.00 81 LEU A CA 1
ATOM 647 C C . LEU A 1 81 ? -7.979 2.765 5.469 1.00 95.00 81 LEU A C 1
ATOM 649 O O . LEU A 1 81 ? -8.776 3.118 6.332 1.00 95.00 81 LEU A O 1
ATOM 653 N N . ILE A 1 82 ? -6.658 2.936 5.586 1.00 94.38 82 ILE A N 1
ATOM 654 C CA . ILE A 1 82 ? -6.063 3.536 6.791 1.00 94.38 82 ILE A CA 1
ATOM 655 C C . ILE A 1 82 ? -6.416 5.022 6.925 1.00 94.38 82 ILE A C 1
ATOM 657 O O . ILE A 1 82 ? -6.445 5.534 8.041 1.00 94.38 82 ILE A O 1
ATOM 661 N N . MET A 1 83 ? -6.715 5.698 5.808 1.00 93.69 83 MET A N 1
ATOM 662 C CA . MET A 1 83 ? -7.078 7.115 5.797 1.00 93.69 83 MET A CA 1
ATOM 663 C C . MET A 1 83 ? -8.578 7.406 5.881 1.00 93.69 83 MET A C 1
ATOM 665 O O . MET A 1 83 ? -8.945 8.544 6.182 1.00 93.69 83 MET A O 1
ATOM 669 N N . LEU A 1 84 ? -9.439 6.424 5.600 1.00 89.62 84 LEU A N 1
ATOM 670 C CA . LEU A 1 84 ? -10.891 6.592 5.678 1.00 89.62 84 LEU A CA 1
ATOM 671 C C . LEU A 1 84 ? -11.336 6.813 7.126 1.00 89.62 84 LEU A C 1
ATOM 673 O O . LEU A 1 84 ? -12.119 7.717 7.398 1.00 89.62 84 LEU A O 1
ATOM 677 N N . GLU A 1 85 ? -10.795 6.013 8.045 1.00 83.56 85 GLU A N 1
ATOM 678 C CA . GLU A 1 85 ? -11.123 6.059 9.471 1.00 83.56 85 GLU A CA 1
ATOM 679 C C . GLU A 1 85 ? -9.839 6.067 10.322 1.00 83.56 85 GLU A C 1
ATOM 681 O O . GLU A 1 85 ? -9.511 5.080 10.996 1.00 83.56 85 GLU A O 1
ATOM 686 N N . PRO A 1 86 ? -9.072 7.174 10.287 1.00 88.06 86 PRO A N 1
ATOM 687 C CA . PRO A 1 86 ? -7.775 7.257 10.953 1.00 88.06 86 PRO A CA 1
ATOM 688 C C . PRO A 1 86 ? -7.897 7.093 12.475 1.00 88.06 86 PRO A C 1
ATOM 690 O O . PRO A 1 86 ? -7.021 6.488 13.090 1.00 88.06 86 PRO A O 1
ATOM 693 N N . ASP A 1 87 ? -9.011 7.516 13.078 1.00 87.50 87 ASP A N 1
ATOM 694 C CA . ASP A 1 87 ? -9.275 7.344 14.513 1.00 87.50 87 ASP A CA 1
ATOM 695 C C . ASP A 1 87 ? -9.483 5.879 14.917 1.00 87.50 87 ASP A C 1
ATOM 697 O O . ASP A 1 87 ? -9.116 5.471 16.025 1.00 87.50 87 ASP A O 1
ATOM 701 N N . TYR A 1 88 ? -10.047 5.062 14.020 1.00 85.31 88 TYR A N 1
ATOM 702 C CA . TYR A 1 88 ? -10.215 3.639 14.287 1.00 85.31 88 TYR A CA 1
ATOM 703 C C . TYR A 1 88 ? -8.917 2.876 14.072 1.00 85.31 88 TYR A C 1
ATOM 705 O O . TYR A 1 88 ? -8.627 2.014 14.892 1.00 85.31 88 TYR A O 1
ATOM 713 N N . TYR A 1 89 ? -8.120 3.191 13.044 1.00 91.06 89 TYR A N 1
ATOM 714 C CA . TYR A 1 89 ? -6.897 2.439 12.732 1.00 91.06 89 TYR A CA 1
ATOM 715 C C . TYR A 1 89 ? -5.597 3.144 13.150 1.00 91.06 89 TYR A C 1
ATOM 717 O O . TYR A 1 89 ? -4.880 2.645 14.019 1.00 91.06 89 TYR A O 1
ATOM 725 N N . LEU A 1 90 ? -5.276 4.301 12.561 1.00 92.44 90 LEU A N 1
ATOM 726 C CA . LEU A 1 90 ? -3.992 4.985 12.769 1.00 92.44 90 LEU A CA 1
ATOM 727 C C . LEU A 1 90 ? -3.797 5.438 14.220 1.00 92.44 90 LEU A C 1
ATOM 729 O O . LEU A 1 90 ? -2.728 5.225 14.787 1.00 92.44 90 LEU A O 1
ATOM 733 N N . ALA A 1 91 ? -4.835 5.958 14.876 1.00 89.31 91 ALA A N 1
ATOM 734 C CA . ALA A 1 91 ? -4.753 6.363 16.280 1.00 89.31 91 ALA A CA 1
ATOM 735 C C . ALA A 1 91 ? -4.474 5.184 17.234 1.00 89.31 91 ALA A C 1
ATOM 737 O O . ALA A 1 91 ? -3.979 5.390 18.346 1.00 89.31 91 ALA A O 1
ATOM 738 N N . LYS A 1 92 ? -4.765 3.941 16.819 1.00 89.25 92 LYS A N 1
ATOM 739 C CA . LYS A 1 92 ? -4.474 2.723 17.594 1.00 89.25 92 LYS A CA 1
ATOM 740 C C . LYS A 1 92 ? -3.035 2.236 17.420 1.00 89.25 92 LYS A C 1
ATOM 742 O O . LYS A 1 92 ? -2.577 1.462 18.258 1.00 89.25 92 LYS A O 1
ATOM 747 N N . LEU A 1 93 ? -2.286 2.739 16.430 1.00 87.56 93 LEU A N 1
ATOM 748 C CA . LEU A 1 93 ? -0.865 2.403 16.241 1.00 87.56 93 LEU A CA 1
ATOM 749 C C . LEU A 1 93 ? 0.004 2.786 17.442 1.00 87.56 93 LEU A C 1
ATOM 751 O O . LEU A 1 93 ? 1.044 2.172 17.664 1.00 87.56 93 LEU A O 1
ATOM 755 N N . LYS A 1 94 ? -0.443 3.728 18.279 1.00 86.00 94 LYS A N 1
ATOM 756 C CA . LYS A 1 94 ? 0.230 4.062 19.543 1.00 86.00 94 LYS A CA 1
ATOM 757 C C . LYS A 1 94 ? 0.367 2.877 20.508 1.00 86.00 94 LYS A C 1
ATOM 759 O O . LYS A 1 94 ? 1.25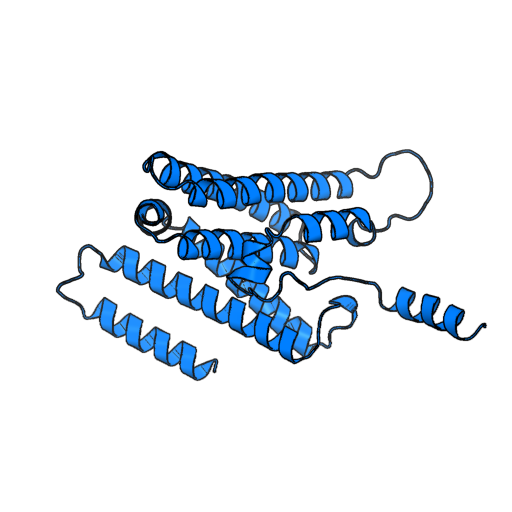0 2.904 21.357 1.00 86.00 94 LYS A O 1
ATOM 764 N N . TYR A 1 95 ? -0.484 1.857 20.368 1.00 86.69 95 TYR A N 1
ATOM 765 C CA . TYR A 1 95 ? -0.434 0.601 21.126 1.00 86.69 95 TYR A CA 1
ATOM 766 C C . TYR A 1 95 ? 0.181 -0.554 20.329 1.00 86.69 95 TYR A C 1
ATOM 768 O O . TYR A 1 95 ? 0.242 -1.681 20.818 1.00 86.69 95 TYR A O 1
ATOM 776 N N . ALA A 1 96 ? 0.569 -0.307 19.079 1.00 85.12 96 ALA A N 1
ATOM 777 C CA . ALA A 1 96 ? 1.044 -1.339 18.182 1.00 85.12 96 ALA A CA 1
ATOM 778 C C . ALA A 1 96 ? 2.549 -1.565 18.331 1.00 85.12 96 ALA A C 1
ATOM 780 O O . ALA A 1 96 ? 3.320 -0.657 18.641 1.00 85.12 96 ALA A O 1
ATOM 781 N N . MET A 1 97 ? 2.951 -2.802 18.052 1.00 83.94 97 MET A N 1
ATOM 782 C CA . MET A 1 97 ? 4.350 -3.195 17.958 1.00 83.94 97 MET A CA 1
ATOM 783 C C . MET A 1 97 ? 5.032 -2.523 16.763 1.00 83.94 97 MET A C 1
ATOM 785 O O . MET A 1 97 ? 4.381 -2.158 15.780 1.00 83.94 97 MET A O 1
ATOM 789 N N . ASP A 1 98 ? 6.359 -2.449 16.822 1.00 80.88 98 ASP A N 1
ATOM 790 C CA . ASP A 1 98 ? 7.190 -1.792 15.814 1.00 80.88 98 ASP A CA 1
ATOM 791 C C . ASP A 1 98 ? 6.915 -2.256 14.374 1.00 80.88 98 ASP A C 1
ATOM 793 O O . ASP A 1 98 ? 6.720 -1.452 13.463 1.00 80.88 98 ASP A O 1
ATOM 797 N N . PHE A 1 99 ? 6.755 -3.568 14.184 1.00 81.81 99 PHE A N 1
ATOM 798 C CA . PHE A 1 99 ? 6.490 -4.154 12.870 1.00 81.81 99 PHE A CA 1
ATOM 799 C C . PHE A 1 99 ? 5.217 -3.606 12.200 1.00 81.81 99 PHE A C 1
ATOM 801 O O . PHE A 1 99 ? 5.098 -3.634 10.976 1.00 81.81 99 PHE A O 1
ATOM 808 N N . VAL A 1 100 ? 4.230 -3.131 12.969 1.00 87.31 100 VAL A N 1
ATOM 809 C CA . VAL A 1 100 ? 2.993 -2.563 12.410 1.00 87.31 100 VAL A CA 1
ATOM 810 C C . VAL A 1 100 ? 3.262 -1.174 11.832 1.00 87.31 100 VAL A C 1
ATOM 812 O O . VAL A 1 100 ? 2.754 -0.851 10.755 1.00 87.31 100 VAL A O 1
ATOM 815 N N . TRP A 1 101 ? 4.105 -0.383 12.500 1.00 86.00 101 TRP A N 1
ATOM 816 C CA . TRP A 1 101 ? 4.588 0.896 11.981 1.00 86.00 101 TRP A CA 1
ATOM 817 C C . TRP A 1 101 ? 5.413 0.693 10.711 1.00 86.00 101 TRP A C 1
ATOM 819 O O . TRP A 1 101 ? 5.153 1.359 9.707 1.00 86.00 101 TRP A O 1
ATOM 829 N N . ALA A 1 102 ? 6.308 -0.299 10.719 1.00 84.00 102 ALA A N 1
ATOM 830 C CA . ALA A 1 102 ? 7.085 -0.691 9.548 1.00 84.00 102 ALA A CA 1
ATOM 831 C C . ALA A 1 102 ? 6.171 -1.038 8.360 1.00 84.00 102 ALA A C 1
ATOM 833 O O . ALA A 1 102 ? 6.311 -0.463 7.282 1.00 84.00 102 ALA A O 1
ATOM 834 N N . LYS A 1 103 ? 5.167 -1.908 8.550 1.00 89.25 103 LYS A N 1
ATOM 835 C CA . LYS A 1 103 ? 4.191 -2.257 7.498 1.00 89.25 103 LYS A CA 1
ATOM 836 C C . LYS A 1 103 ? 3.470 -1.03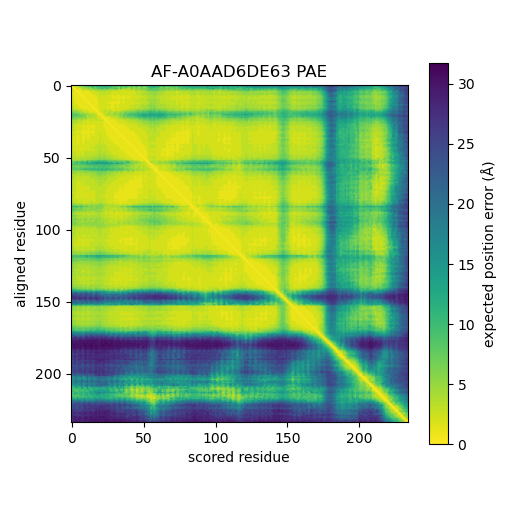1 6.935 1.00 89.25 103 LYS A C 1
ATOM 838 O O . LYS A 1 103 ? 3.291 -0.920 5.721 1.00 89.25 103 LYS A O 1
ATOM 843 N N . CYS A 1 104 ? 3.052 -0.109 7.799 1.00 91.12 104 CYS A N 1
ATOM 844 C CA . CYS A 1 104 ? 2.369 1.108 7.370 1.00 91.12 104 CYS A CA 1
ATOM 845 C C . CYS A 1 104 ? 3.278 1.968 6.480 1.00 91.12 104 CYS A C 1
ATOM 847 O O . CYS A 1 104 ? 2.902 2.299 5.353 1.00 91.12 104 CYS A O 1
ATOM 849 N N . ALA A 1 105 ? 4.500 2.245 6.946 1.00 88.38 105 ALA A N 1
ATOM 850 C CA . ALA A 1 105 ? 5.468 3.038 6.201 1.00 88.38 105 ALA A CA 1
ATOM 851 C C . ALA A 1 105 ? 5.866 2.364 4.885 1.00 88.38 105 ALA A C 1
ATOM 853 O O . ALA A 1 105 ? 5.759 2.977 3.824 1.00 88.38 105 ALA A O 1
ATOM 854 N N . PHE A 1 106 ? 6.223 1.078 4.928 1.00 88.19 106 PHE A N 1
ATOM 855 C CA . PHE A 1 106 ? 6.566 0.303 3.739 1.00 88.19 106 PHE A CA 1
ATOM 856 C C . PHE A 1 106 ? 5.463 0.356 2.680 1.00 88.19 106 PHE A C 1
ATOM 858 O O . PHE A 1 106 ? 5.759 0.568 1.508 1.00 88.19 106 PHE A O 1
ATOM 865 N N . SER A 1 107 ? 4.196 0.176 3.069 1.00 93.38 107 SER A N 1
ATOM 866 C CA . SER A 1 107 ? 3.079 0.156 2.112 1.00 93.38 107 SER A CA 1
ATOM 867 C C . SER A 1 107 ? 3.002 1.448 1.307 1.00 93.38 107 SER A C 1
ATOM 869 O O . SER A 1 107 ? 2.762 1.418 0.099 1.00 93.38 107 SER A O 1
ATOM 871 N N . PHE A 1 108 ? 3.229 2.583 1.969 1.00 94.00 108 PHE A N 1
ATOM 872 C CA . PHE A 1 108 ? 3.226 3.881 1.313 1.00 94.00 108 PHE A CA 1
ATOM 873 C C . PHE A 1 108 ? 4.493 4.114 0.478 1.00 94.00 108 PHE A C 1
ATOM 875 O O . PHE A 1 108 ? 4.394 4.582 -0.652 1.00 94.00 108 PHE A O 1
ATOM 882 N N . LEU A 1 109 ? 5.671 3.719 0.972 1.00 87.56 109 LEU A N 1
ATOM 883 C CA . LEU A 1 109 ? 6.927 3.804 0.214 1.00 87.56 109 LEU A CA 1
ATOM 884 C C . LEU A 1 109 ? 6.883 2.968 -1.069 1.00 87.56 109 LEU A C 1
ATOM 886 O O . LEU A 1 109 ? 7.265 3.444 -2.140 1.00 87.56 109 LEU A O 1
ATOM 890 N N . LEU A 1 110 ? 6.366 1.740 -0.982 1.00 88.62 110 LEU A N 1
ATOM 891 C CA . LEU A 1 110 ? 6.152 0.897 -2.150 1.00 88.62 110 LEU A CA 1
ATOM 892 C C . LEU A 1 110 ? 5.167 1.564 -3.111 1.00 88.62 110 LEU A C 1
ATOM 894 O O . LEU A 1 110 ? 5.420 1.580 -4.311 1.00 88.62 110 LEU A O 1
ATOM 898 N N . LEU A 1 111 ? 4.085 2.164 -2.611 1.00 94.19 111 LEU A N 1
ATOM 899 C CA . LEU A 1 111 ? 3.148 2.892 -3.460 1.00 94.19 111 LEU A CA 1
ATOM 900 C C . LEU A 1 111 ? 3.811 4.074 -4.180 1.00 94.19 111 LEU A C 1
ATOM 902 O O . LEU A 1 111 ? 3.639 4.184 -5.392 1.00 94.19 111 LEU A O 1
ATOM 906 N N . LEU A 1 112 ? 4.594 4.915 -3.493 1.00 87.94 112 LEU A N 1
ATOM 907 C CA . LEU A 1 112 ? 5.360 5.997 -4.130 1.00 87.94 112 LEU A CA 1
ATOM 908 C C . LEU A 1 112 ? 6.256 5.443 -5.241 1.00 87.94 112 LEU A C 1
ATOM 910 O O . LEU A 1 112 ? 6.242 5.940 -6.366 1.00 87.94 112 LEU A O 1
ATOM 914 N N . LYS A 1 113 ? 6.988 4.364 -4.952 1.00 84.94 113 LYS A N 1
ATOM 915 C CA . LYS A 1 113 ? 7.884 3.719 -5.914 1.00 84.94 113 LYS A CA 1
ATOM 916 C C . LYS A 1 113 ? 7.137 3.169 -7.131 1.00 84.94 113 LYS A C 1
ATOM 918 O O . LYS A 1 113 ? 7.519 3.459 -8.261 1.00 84.94 113 LYS A O 1
ATOM 923 N N . LEU A 1 114 ? 6.048 2.429 -6.931 1.00 88.62 114 LEU A N 1
ATOM 924 C CA . LEU A 1 114 ? 5.224 1.888 -8.020 1.00 88.62 114 LEU A CA 1
ATOM 925 C C . LEU A 1 114 ? 4.534 2.987 -8.832 1.00 88.62 114 LEU A C 1
ATOM 927 O O . LEU A 1 114 ? 4.318 2.823 -10.029 1.00 88.62 114 LEU A O 1
ATOM 931 N N . SER A 1 115 ? 4.200 4.105 -8.194 1.00 88.56 115 SER A N 1
ATOM 932 C CA . SER A 1 115 ? 3.635 5.281 -8.857 1.00 88.56 115 SER A CA 1
ATOM 933 C C . SER A 1 115 ? 4.661 5.981 -9.746 1.00 88.56 115 SER A C 1
ATOM 935 O O . SER A 1 115 ? 4.274 6.609 -10.714 1.00 88.56 115 SER A O 1
ATOM 937 N N . ARG A 1 116 ? 5.964 5.821 -9.477 1.00 79.25 116 ARG A N 1
ATOM 938 C CA . ARG A 1 116 ? 7.041 6.298 -10.364 1.00 79.25 116 ARG A CA 1
ATOM 939 C C . ARG A 1 116 ? 7.385 5.324 -11.480 1.00 79.25 116 ARG A C 1
ATOM 941 O O . ARG A 1 116 ? 7.711 5.746 -12.579 1.00 79.25 116 ARG A O 1
ATOM 948 N N . LEU A 1 117 ? 7.373 4.026 -11.183 1.00 78.56 117 LEU A N 1
ATOM 949 C CA . LEU A 1 117 ? 7.753 2.984 -12.144 1.00 78.56 117 LEU A CA 1
ATOM 950 C C . LEU A 1 117 ? 6.672 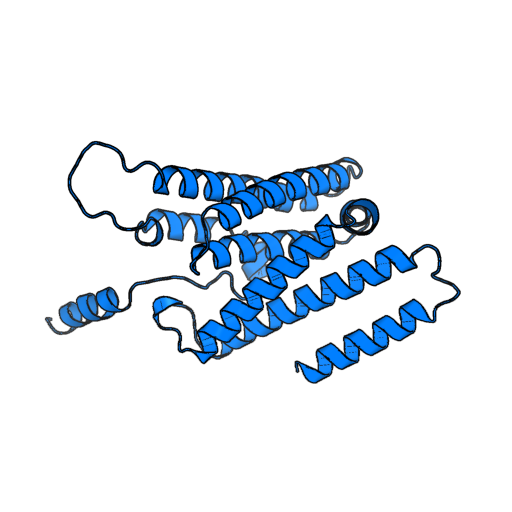2.719 -13.200 1.00 78.56 117 LEU A C 1
ATOM 952 O O . LEU A 1 117 ? 6.954 2.128 -14.240 1.00 78.56 117 LEU A O 1
ATOM 956 N N . LEU A 1 118 ? 5.428 3.101 -12.918 1.00 82.94 118 LEU A N 1
ATOM 957 C CA . LEU A 1 118 ? 4.285 2.899 -13.798 1.00 82.94 118 LEU A CA 1
ATOM 958 C C . LEU A 1 118 ? 3.660 4.249 -14.152 1.00 82.94 118 LEU A C 1
ATOM 960 O O . LEU A 1 118 ? 3.553 5.080 -13.255 1.00 82.94 118 LEU A O 1
ATOM 964 N N . PRO A 1 119 ? 3.164 4.433 -15.390 1.00 77.25 119 PRO A N 1
ATOM 965 C CA . PRO A 1 119 ? 2.494 5.667 -15.785 1.00 77.25 119 PRO A CA 1
ATOM 966 C C . PRO A 1 119 ? 1.351 6.025 -14.825 1.00 77.25 119 PRO A C 1
ATOM 968 O O . PRO A 1 119 ? 0.553 5.155 -14.459 1.00 77.25 119 PRO A O 1
ATOM 971 N N . GLU A 1 120 ? 1.269 7.297 -14.448 1.00 82.31 120 GLU A N 1
ATOM 972 C CA . GLU A 1 120 ? 0.152 7.907 -13.721 1.00 82.31 120 GLU A CA 1
ATOM 973 C C . GLU A 1 120 ? -0.178 9.267 -14.328 1.00 82.31 120 GLU A C 1
ATOM 975 O O . GLU A 1 120 ? 0.614 9.842 -15.075 1.00 82.31 120 GLU A O 1
ATOM 980 N N . ARG A 1 121 ? -1.373 9.766 -14.019 1.00 86.69 121 ARG A N 1
ATOM 981 C CA . ARG A 1 121 ? -1.769 11.138 -14.346 1.00 86.69 121 ARG A CA 1
ATOM 982 C C . ARG A 1 121 ? -1.213 12.100 -13.296 1.00 86.69 121 ARG A C 1
ATOM 984 O O . ARG A 1 121 ? -1.121 11.741 -12.125 1.00 86.69 121 ARG A O 1
ATOM 991 N N . ASP A 1 122 ? -0.960 13.348 -13.681 1.00 84.50 122 ASP A N 1
ATOM 992 C CA . ASP A 1 122 ? -0.479 14.387 -12.753 1.00 84.50 122 ASP A CA 1
ATOM 993 C C . ASP A 1 122 ? -1.406 14.576 -11.540 1.00 84.50 122 ASP A C 1
ATOM 995 O O . ASP A 1 122 ? -0.948 14.738 -10.411 1.00 84.50 122 ASP A O 1
ATOM 999 N N . GLU A 1 123 ? -2.721 14.470 -11.749 1.00 89.75 123 GLU A N 1
ATOM 1000 C CA . GLU A 1 123 ? -3.722 14.500 -10.673 1.00 89.75 123 GLU A CA 1
ATOM 1001 C C . GLU A 1 123 ? -3.512 13.373 -9.649 1.00 89.75 123 GLU A C 1
ATOM 1003 O O . GLU A 1 123 ? -3.666 13.583 -8.449 1.00 89.75 123 GLU A O 1
ATOM 1008 N N . GLU A 1 124 ? -3.134 12.175 -10.106 1.00 90.19 124 GLU A N 1
ATOM 1009 C CA . GLU A 1 124 ? -2.931 11.001 -9.248 1.00 90.19 124 GLU A CA 1
ATOM 1010 C C . GLU A 1 124 ? -1.636 11.106 -8.442 1.00 90.19 124 GLU A C 1
ATOM 1012 O O . GLU A 1 124 ? -1.578 10.619 -7.309 1.00 90.19 124 GLU A O 1
ATOM 1017 N N . HIS A 1 125 ? -0.625 11.762 -9.013 1.00 88.31 125 HIS A N 1
ATOM 1018 C CA . HIS A 1 125 ? 0.615 12.129 -8.341 1.00 88.31 125 HIS A CA 1
ATOM 1019 C C . HIS A 1 125 ? 0.375 13.171 -7.241 1.00 88.31 125 HIS A C 1
ATOM 1021 O O . HIS A 1 125 ? 0.868 13.016 -6.119 1.00 88.31 125 HIS A O 1
ATOM 1027 N N . GLN A 1 126 ? -0.425 14.197 -7.535 1.00 91.81 126 GLN A N 1
ATOM 1028 C CA . GLN A 1 126 ? -0.783 15.242 -6.579 1.00 91.81 126 GLN A CA 1
ATOM 1029 C C . GLN A 1 126 ? -1.665 14.702 -5.441 1.00 91.81 126 GLN A C 1
ATOM 1031 O O . GLN A 1 126 ? -1.371 14.939 -4.269 1.00 91.81 126 GLN A O 1
ATOM 1036 N N . GLU A 1 127 ? -2.679 13.889 -5.759 1.00 94.00 127 GLU A N 1
ATOM 1037 C CA . GLU A 1 127 ? -3.509 13.190 -4.764 1.00 94.00 127 GLU A CA 1
ATOM 1038 C C . GLU A 1 127 ? -2.640 12.324 -3.835 1.00 94.00 127 GLU A C 1
ATOM 1040 O O . GLU A 1 127 ? -2.866 12.252 -2.623 1.00 94.00 127 GLU A O 1
ATOM 1045 N N . LEU A 1 128 ? -1.619 11.658 -4.385 1.00 94.06 128 LEU A N 1
ATOM 1046 C CA . LEU A 1 128 ? -0.721 10.814 -3.602 1.00 94.06 128 LEU A CA 1
ATOM 1047 C C . LEU A 1 128 ? 0.161 11.626 -2.643 1.00 94.06 128 LEU A C 1
ATOM 1049 O O . LEU A 1 128 ? 0.370 11.190 -1.508 1.00 94.06 128 LEU A O 1
ATOM 1053 N N . LEU A 1 129 ? 0.635 12.805 -3.057 1.00 94.25 129 LEU A N 1
ATOM 1054 C CA . LEU A 1 129 ? 1.350 13.742 -2.184 1.00 94.25 129 LEU A CA 1
ATOM 1055 C C . LEU A 1 129 ? 0.470 14.240 -1.037 1.00 94.25 129 LEU A C 1
ATOM 1057 O O . LEU A 1 129 ? 0.901 14.245 0.117 1.00 94.25 129 LEU A O 1
ATOM 1061 N N . GLU A 1 130 ? -0.764 14.640 -1.331 1.00 95.62 130 GLU A N 1
ATOM 1062 C CA . GLU A 1 130 ? -1.718 15.116 -0.324 1.00 95.62 130 GLU A CA 1
ATOM 1063 C C . GLU A 1 130 ? -2.030 14.027 0.704 1.00 95.62 130 GLU A C 1
ATOM 1065 O O . GLU A 1 130 ? -1.931 14.255 1.914 1.00 95.62 130 GLU A O 1
ATOM 1070 N N . HIS A 1 131 ? -2.317 12.810 0.236 1.00 96.06 131 HIS A N 1
ATOM 1071 C CA . HIS A 1 131 ? -2.518 11.667 1.121 1.00 96.06 131 HIS A CA 1
ATOM 1072 C C . HIS A 1 131 ? -1.263 11.310 1.923 1.00 96.06 131 HIS A C 1
ATOM 1074 O O . HIS A 1 131 ? -1.388 10.940 3.089 1.00 96.06 131 HIS A O 1
ATOM 1080 N N . GLY A 1 132 ? -0.069 11.434 1.338 1.00 95.00 132 GLY A N 1
ATOM 1081 C CA . GLY A 1 132 ? 1.198 11.207 2.032 1.00 95.00 132 GLY A CA 1
ATOM 1082 C C . GLY A 1 132 ? 1.421 12.178 3.186 1.00 95.00 132 GLY A C 1
ATOM 1083 O O . GLY A 1 132 ? 1.710 11.750 4.303 1.00 95.00 132 GLY A O 1
ATOM 1084 N N . ASN A 1 133 ? 1.234 13.476 2.942 1.00 95.94 133 ASN A N 1
ATOM 1085 C CA . ASN A 1 133 ? 1.359 14.502 3.980 1.00 95.94 133 ASN A CA 1
ATOM 1086 C C . ASN A 1 133 ? 0.340 14.280 5.104 1.00 95.94 133 ASN A C 1
ATOM 1088 O O . ASN A 1 133 ? 0.703 14.258 6.280 1.00 95.94 133 ASN A O 1
ATOM 1092 N N . ARG A 1 134 ? -0.919 13.990 4.750 1.00 95.81 134 ARG A N 1
ATOM 1093 C CA . ARG A 1 134 ? -1.958 13.670 5.737 1.00 95.81 134 ARG A CA 1
ATOM 1094 C C . ARG A 1 134 ? -1.621 12.416 6.552 1.00 95.81 134 ARG A C 1
ATOM 1096 O O . ARG A 1 134 ? -1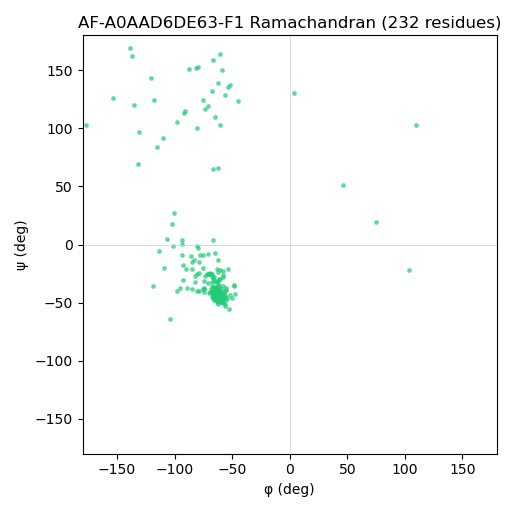.849 12.395 7.757 1.00 95.81 134 ARG A O 1
ATOM 1103 N N . LEU A 1 135 ? -1.072 11.377 5.920 1.00 95.06 135 LEU A N 1
ATOM 1104 C CA . LEU A 1 135 ? -0.636 10.162 6.612 1.00 95.06 135 LEU A CA 1
ATOM 1105 C C . LEU A 1 135 ? 0.459 10.471 7.641 1.00 95.06 135 LEU A C 1
ATOM 1107 O O . LEU A 1 135 ? 0.387 9.989 8.770 1.00 95.06 135 LEU A O 1
ATOM 1111 N N . VAL A 1 136 ? 1.452 11.283 7.270 1.00 93.44 136 VAL A N 1
ATOM 1112 C CA . VAL A 1 136 ? 2.511 11.739 8.185 1.00 93.44 136 VAL A CA 1
ATOM 1113 C C . VAL A 1 136 ? 1.916 12.477 9.381 1.00 93.44 136 VAL A C 1
ATOM 1115 O O . VAL A 1 136 ? 2.308 12.192 10.512 1.00 93.44 136 VAL A O 1
ATOM 1118 N N . ASP A 1 137 ? 0.954 13.372 9.165 1.00 93.81 137 ASP A N 1
ATOM 1119 C CA . ASP A 1 137 ? 0.301 14.104 10.253 1.00 93.81 137 ASP A CA 1
ATOM 1120 C C . ASP A 1 137 ? -0.425 13.164 11.222 1.00 93.81 137 ASP A C 1
ATOM 1122 O O . ASP A 1 137 ? -0.254 13.272 12.439 1.00 93.81 137 ASP A O 1
ATOM 1126 N N . GLU A 1 138 ? -1.196 12.202 10.707 1.00 93.75 138 GLU A N 1
ATOM 1127 C CA . GLU A 1 138 ? -1.909 11.222 11.537 1.00 93.75 138 GLU A CA 1
ATOM 1128 C C . GLU A 1 138 ? -0.954 10.299 12.307 1.00 93.75 138 GLU A C 1
ATOM 1130 O O . GLU A 1 138 ? -1.143 10.049 13.502 1.00 93.75 138 GLU A O 1
ATOM 1135 N N . LEU A 1 139 ? 0.123 9.837 11.668 1.00 90.50 139 LEU A N 1
ATOM 1136 C CA . LEU A 1 139 ? 1.155 9.035 12.329 1.00 90.50 139 LEU A CA 1
ATOM 1137 C C . LEU A 1 139 ? 1.906 9.839 13.394 1.00 90.50 139 LEU A C 1
ATOM 1139 O O . LEU A 1 139 ? 2.197 9.311 14.468 1.00 90.50 139 LEU A O 1
ATOM 1143 N N . ASN A 1 140 ? 2.170 11.122 13.142 1.00 89.94 140 ASN A N 1
ATOM 1144 C CA . ASN A 1 140 ? 2.796 12.010 14.114 1.00 89.94 140 ASN A CA 1
ATOM 1145 C C . ASN A 1 140 ? 1.895 12.216 15.342 1.00 89.94 140 ASN A C 1
ATOM 1147 O O . ASN A 1 140 ? 2.384 12.161 16.470 1.00 89.94 140 ASN A O 1
ATOM 1151 N N . LYS A 1 141 ? 0.576 12.371 15.158 1.00 90.00 141 LYS A N 1
ATOM 1152 C CA . LYS A 1 141 ? -0.398 12.433 16.268 1.00 90.00 141 LYS A CA 1
ATOM 1153 C C . LYS A 1 141 ? -0.433 11.129 17.068 1.00 90.00 141 LYS A C 1
ATOM 1155 O O . LYS A 1 141 ? -0.481 11.155 18.299 1.00 90.00 141 LYS A O 1
ATOM 1160 N N . ALA A 1 142 ? -0.396 9.984 16.386 1.00 86.94 142 ALA A N 1
ATOM 1161 C CA . ALA A 1 142 ? -0.376 8.676 17.034 1.00 86.94 142 ALA A CA 1
ATOM 1162 C C . ALA A 1 142 ? 0.925 8.446 17.829 1.00 86.94 142 ALA A C 1
ATOM 1164 O O . ALA A 1 142 ? 0.869 7.945 18.952 1.00 86.94 142 ALA A O 1
ATOM 1165 N N . GLY A 1 143 ? 2.076 8.855 17.284 1.00 77.00 143 GLY A N 1
ATOM 1166 C CA . GLY A 1 143 ? 3.395 8.699 17.906 1.00 77.00 143 GLY A CA 1
ATOM 1167 C C . GLY A 1 143 ? 3.667 9.685 19.047 1.00 77.00 143 GLY A C 1
ATOM 1168 O O . GLY A 1 143 ? 4.204 9.289 20.077 1.00 77.00 143 GLY A O 1
ATOM 1169 N N . SER A 1 144 ? 3.229 10.944 18.921 1.00 69.88 144 SER A N 1
ATOM 1170 C CA . SER A 1 144 ? 3.468 12.003 19.924 1.00 69.88 144 SER A CA 1
ATOM 1171 C C . SER A 1 144 ? 2.833 11.716 21.290 1.00 69.88 144 SER A C 1
ATOM 1173 O O . SER A 1 144 ? 3.293 12.218 22.310 1.00 69.88 144 SER A O 1
ATOM 1175 N N . ASN A 1 145 ? 1.794 10.879 21.325 1.00 60.38 145 ASN A N 1
ATOM 1176 C CA . ASN A 1 145 ? 1.124 10.460 22.557 1.00 60.38 145 ASN A CA 1
ATOM 1177 C C . ASN A 1 145 ? 1.862 9.338 23.312 1.00 60.38 145 ASN A C 1
ATOM 1179 O O . ASN A 1 145 ? 1.377 8.897 24.354 1.00 60.38 145 ASN A O 1
ATOM 1183 N N . ASN A 1 146 ? 2.993 8.848 22.792 1.00 55.62 146 ASN A N 1
ATOM 1184 C CA . ASN A 1 146 ? 3.747 7.750 23.382 1.00 55.62 146 ASN A CA 1
ATOM 1185 C C . ASN A 1 146 ? 5.239 8.116 23.495 1.00 55.62 146 ASN A C 1
ATOM 1187 O O . ASN A 1 146 ? 6.011 7.966 22.552 1.00 55.62 146 ASN A O 1
ATOM 1191 N N . SER A 1 147 ? 5.661 8.577 24.674 1.00 48.47 147 SER A N 1
ATOM 1192 C CA . SER A 1 147 ? 7.043 8.979 24.990 1.00 48.47 147 SER A CA 1
ATOM 1193 C C . SER A 1 147 ? 8.067 7.828 24.995 1.00 48.47 147 SER A C 1
ATOM 1195 O O . SER A 1 147 ? 9.231 8.053 25.320 1.00 48.47 147 SER A O 1
ATOM 1197 N N . GLN A 1 148 ? 7.661 6.600 24.641 1.00 49.09 148 GLN A N 1
ATOM 1198 C CA . GLN A 1 148 ? 8.480 5.385 24.747 1.00 49.09 148 GLN A CA 1
ATOM 1199 C C . GLN A 1 148 ? 8.876 4.722 23.415 1.00 49.09 148 GLN A C 1
ATOM 1201 O O . GLN A 1 148 ? 9.680 3.795 23.443 1.00 49.09 148 GLN A O 1
ATOM 1206 N N . SER A 1 149 ? 8.392 5.165 22.248 1.00 51.12 149 SER A N 1
ATOM 1207 C CA . SER A 1 149 ? 8.734 4.508 20.971 1.00 51.12 149 SER A CA 1
ATOM 1208 C C . SER A 1 149 ? 9.645 5.374 20.100 1.00 51.12 149 SER A C 1
ATOM 1210 O O . SER A 1 149 ? 9.189 6.152 19.264 1.00 51.12 149 SER A O 1
ATOM 1212 N N . GLY A 1 150 ? 10.961 5.197 20.248 1.00 56.00 150 GLY A N 1
ATOM 1213 C CA . GLY A 1 150 ? 11.949 5.744 19.307 1.00 56.00 150 GLY A CA 1
ATOM 1214 C C . GLY A 1 150 ? 11.808 5.193 17.878 1.00 56.00 150 GLY A C 1
ATOM 1215 O O . GLY A 1 150 ? 12.369 5.761 16.945 1.00 56.00 150 GLY A O 1
ATOM 1216 N N . ALA A 1 151 ? 11.031 4.124 17.690 1.00 54.34 151 ALA A N 1
ATOM 1217 C CA . ALA A 1 151 ? 10.927 3.403 16.431 1.00 54.34 151 ALA A CA 1
ATOM 1218 C C . ALA A 1 151 ? 9.778 3.902 15.520 1.00 54.34 151 ALA A C 1
ATOM 1220 O O . ALA A 1 151 ? 9.938 3.997 14.307 1.00 54.34 151 ALA A O 1
ATOM 1221 N N . GLY A 1 152 ? 8.674 4.417 16.080 1.00 60.47 152 GLY A N 1
ATOM 1222 C CA . GLY A 1 152 ? 7.697 5.187 15.286 1.00 60.47 152 GLY A CA 1
ATOM 1223 C C . GLY A 1 152 ? 8.315 6.443 14.644 1.00 60.47 152 GLY A C 1
ATOM 1224 O O . GLY A 1 152 ? 7.925 6.852 13.550 1.00 60.47 152 GLY A O 1
ATOM 1225 N N . ASN A 1 153 ? 9.333 7.016 15.297 1.00 71.19 153 ASN A N 1
ATOM 1226 C CA . ASN A 1 153 ? 10.037 8.213 14.840 1.00 71.19 153 ASN A CA 1
ATOM 1227 C C . ASN A 1 153 ? 10.878 7.963 13.573 1.00 71.19 153 ASN A C 1
ATOM 1229 O O . ASN A 1 153 ? 10.842 8.776 12.650 1.00 71.19 153 ASN A O 1
ATOM 1233 N N . ILE A 1 154 ? 11.581 6.824 13.476 1.00 76.75 154 ILE A N 1
ATOM 1234 C CA . ILE A 1 154 ? 12.395 6.524 12.287 1.00 76.75 154 ILE A CA 1
ATOM 1235 C C . ILE A 1 154 ? 11.512 6.360 11.043 1.00 76.75 154 ILE A C 1
ATOM 1237 O O . ILE A 1 154 ? 11.763 7.011 10.030 1.00 76.75 154 ILE A O 1
ATOM 1241 N N . TYR A 1 155 ? 10.421 5.594 11.133 1.00 79.56 155 TYR A N 1
ATOM 1242 C CA . TYR A 1 155 ? 9.479 5.396 10.024 1.00 79.56 155 TYR A CA 1
ATOM 1243 C C . TYR A 1 155 ? 8.800 6.690 9.584 1.00 79.56 155 TYR A C 1
ATOM 1245 O O . TYR A 1 155 ? 8.669 6.944 8.386 1.00 79.56 155 TYR A O 1
ATOM 1253 N N . LEU A 1 156 ? 8.418 7.540 10.539 1.00 84.31 156 LEU A N 1
ATOM 1254 C CA . LEU A 1 156 ? 7.861 8.856 10.248 1.00 84.31 156 LEU A CA 1
ATOM 1255 C C . LEU A 1 156 ? 8.863 9.742 9.499 1.00 84.31 156 LEU A C 1
ATOM 1257 O O . LEU A 1 156 ? 8.495 10.401 8.527 1.00 84.31 156 LEU A O 1
ATOM 1261 N N . GLN A 1 157 ? 10.126 9.743 9.928 1.00 82.12 157 GLN A N 1
ATOM 1262 C CA . GLN A 1 157 ? 11.173 10.528 9.282 1.00 82.12 157 GLN A CA 1
ATOM 1263 C C . GLN A 1 157 ? 11.441 10.048 7.854 1.00 82.12 157 GLN A C 1
ATOM 1265 O O . GLN A 1 157 ? 11.580 10.865 6.944 1.00 82.12 157 GLN A O 1
ATOM 1270 N N . ILE A 1 158 ? 11.446 8.732 7.636 1.00 79.62 158 ILE A N 1
ATOM 1271 C CA . ILE A 1 158 ? 11.607 8.152 6.299 1.00 79.62 158 ILE A CA 1
ATOM 1272 C C . ILE A 1 158 ? 10.463 8.584 5.383 1.00 79.62 158 ILE A C 1
ATOM 1274 O O . ILE A 1 158 ? 10.700 8.991 4.244 1.00 79.62 158 ILE A O 1
ATOM 1278 N N . LEU A 1 159 ? 9.224 8.524 5.876 1.00 85.06 159 LEU A N 1
ATOM 1279 C CA . LEU A 1 159 ? 8.051 8.941 5.112 1.00 85.06 159 LEU A CA 1
ATOM 1280 C C . LEU A 1 159 ? 8.133 10.416 4.721 1.00 85.06 159 LEU A C 1
ATOM 1282 O O . LEU A 1 159 ? 7.971 10.723 3.543 1.00 85.06 159 LEU A O 1
ATOM 1286 N N . LYS A 1 160 ? 8.447 11.307 5.671 1.00 87.06 160 LYS A N 1
ATOM 1287 C CA . LYS A 1 160 ? 8.597 12.751 5.421 1.00 87.06 160 LYS A CA 1
ATOM 1288 C C . LYS A 1 160 ? 9.571 13.028 4.285 1.00 87.06 160 LYS A C 1
ATOM 1290 O O . LYS A 1 160 ? 9.198 13.638 3.288 1.00 87.06 160 LYS A O 1
ATOM 1295 N N . VAL A 1 161 ? 10.792 12.511 4.396 1.00 81.50 161 VAL A N 1
ATOM 1296 C CA . VAL A 1 161 ? 11.816 12.776 3.382 1.00 81.50 161 VAL A CA 1
ATOM 1297 C C . VAL A 1 161 ? 11.464 12.113 2.045 1.00 81.50 161 VAL A C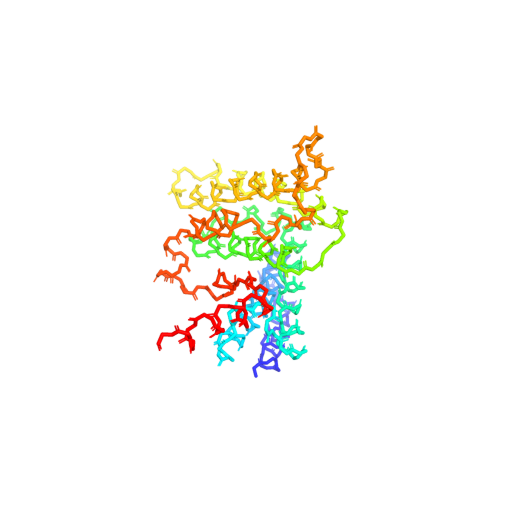 1
ATOM 1299 O O . VAL A 1 161 ? 11.699 12.703 0.994 1.00 81.50 161 VAL A O 1
ATOM 1302 N N . SER A 1 162 ? 10.845 10.928 2.048 1.00 81.12 162 SER A N 1
ATOM 1303 C CA . SER A 1 162 ? 10.403 10.272 0.807 1.00 81.12 162 SER A CA 1
ATOM 1304 C C . SER A 1 162 ? 9.321 11.071 0.081 1.00 81.12 162 SER A C 1
ATOM 1306 O O . SER A 1 162 ? 9.368 11.185 -1.143 1.00 81.12 162 SER A O 1
ATOM 1308 N N . ILE A 1 163 ? 8.368 11.646 0.821 1.00 87.62 163 ILE A N 1
ATOM 1309 C CA . ILE A 1 163 ? 7.313 12.512 0.277 1.00 87.62 163 ILE A CA 1
ATOM 1310 C C . ILE A 1 163 ? 7.918 13.801 -0.278 1.00 87.62 163 ILE A C 1
ATOM 1312 O O . ILE A 1 163 ? 7.594 14.188 -1.398 1.00 87.62 163 ILE A O 1
ATOM 1316 N N . GLU A 1 164 ? 8.833 14.435 0.458 1.00 85.75 164 GLU A N 1
ATOM 1317 C CA . GLU A 1 164 ? 9.534 15.637 -0.007 1.00 85.75 164 GLU A CA 1
ATOM 1318 C C . GLU A 1 164 ? 10.314 15.373 -1.300 1.00 85.75 164 GLU A C 1
ATOM 1320 O O . GLU A 1 164 ? 10.180 16.127 -2.265 1.00 85.75 164 GLU A O 1
ATOM 1325 N N . LYS A 1 165 ? 11.091 14.282 -1.353 1.00 80.75 165 LYS A N 1
ATOM 1326 C CA . LYS A 1 165 ? 11.822 13.871 -2.562 1.00 80.75 165 LYS A CA 1
ATOM 1327 C C . LYS A 1 165 ? 10.872 13.591 -3.727 1.00 80.75 165 LYS A C 1
ATOM 1329 O O . LYS A 1 165 ? 11.139 14.009 -4.851 1.00 80.75 165 LYS A O 1
ATOM 1334 N N . TYR A 1 166 ? 9.760 12.902 -3.468 1.00 83.50 166 TYR A N 1
ATOM 1335 C CA . TYR A 1 166 ? 8.742 12.626 -4.481 1.00 83.50 166 TYR A CA 1
ATOM 1336 C C . TYR A 1 166 ? 8.117 13.918 -5.026 1.00 83.50 166 TYR A C 1
ATOM 1338 O O . TYR A 1 166 ? 7.964 14.054 -6.235 1.00 83.50 166 TYR A O 1
ATOM 1346 N N . GLY A 1 167 ? 7.824 14.894 -4.163 1.00 85.50 167 GLY A N 1
ATOM 1347 C CA . GLY A 1 167 ? 7.262 16.181 -4.573 1.00 85.50 167 GLY A CA 1
ATOM 1348 C C . GLY A 1 167 ? 8.220 17.034 -5.400 1.00 85.50 167 GLY A C 1
ATOM 1349 O O . GLY A 1 167 ? 7.810 17.590 -6.417 1.00 85.50 167 GLY A O 1
ATOM 1350 N N . ARG A 1 168 ? 9.505 17.092 -5.023 1.00 82.88 168 ARG A N 1
ATOM 1351 C CA . ARG A 1 168 ? 10.530 17.807 -5.809 1.00 82.88 168 ARG A CA 1
ATOM 1352 C C . ARG A 1 168 ? 10.680 17.222 -7.211 1.00 82.88 168 ARG A C 1
ATOM 1354 O O . ARG A 1 168 ? 10.624 17.963 -8.184 1.00 82.88 168 ARG A O 1
ATOM 1361 N N . ALA A 1 169 ? 10.754 15.896 -7.304 1.00 76.00 169 ALA A N 1
ATOM 1362 C CA . ALA A 1 169 ? 10.818 15.180 -8.576 1.00 76.00 169 ALA A CA 1
ATOM 1363 C C . ALA A 1 169 ? 9.649 15.514 -9.521 1.00 76.00 169 ALA A C 1
ATOM 1365 O O . ALA A 1 169 ? 9.836 15.638 -10.730 1.00 76.00 169 ALA A O 1
ATOM 1366 N N . LEU A 1 170 ? 8.437 15.672 -8.978 1.00 79.75 170 LEU A N 1
ATOM 1367 C CA . LEU A 1 170 ? 7.270 16.057 -9.773 1.00 79.75 170 LEU A CA 1
ATOM 1368 C C . LEU A 1 170 ? 7.361 17.507 -10.260 1.00 79.75 170 LEU A C 1
ATOM 1370 O O . LEU A 1 170 ? 7.078 17.773 -11.426 1.00 79.75 170 LEU A O 1
ATOM 1374 N N . GLN A 1 171 ? 7.806 18.436 -9.412 1.00 78.69 171 GLN A N 1
ATOM 1375 C CA . GLN A 1 171 ? 7.974 19.845 -9.793 1.00 78.69 171 GLN A CA 1
ATOM 1376 C C . GLN A 1 171 ? 9.046 20.028 -10.878 1.00 78.69 171 GLN A C 1
ATOM 1378 O O . GLN A 1 171 ? 8.833 20.770 -11.836 1.00 78.69 171 GLN A O 1
ATOM 1383 N N . GLU A 1 172 ? 10.166 19.311 -10.767 1.00 71.81 172 GLU A N 1
ATOM 1384 C CA . GLU A 1 172 ? 11.246 19.313 -11.764 1.00 71.81 172 GLU A CA 1
ATOM 1385 C C . GLU A 1 172 ? 10.770 18.794 -13.129 1.00 71.81 172 GLU A C 1
ATOM 1387 O O . GLU A 1 172 ? 11.174 19.319 -14.164 1.00 71.81 172 GLU A O 1
ATOM 1392 N N . SER A 1 173 ? 9.850 17.823 -13.152 1.00 62.72 173 SER A N 1
ATOM 1393 C CA . SER A 1 173 ? 9.265 17.319 -14.402 1.00 62.72 173 SER A CA 1
ATOM 1394 C C . SER A 1 173 ? 8.331 18.319 -15.104 1.00 62.72 173 SER A C 1
ATOM 1396 O O . SER A 1 173 ? 8.175 18.258 -16.323 1.00 62.72 173 SER A O 1
ATOM 1398 N N . GLN A 1 174 ? 7.736 19.259 -14.360 1.00 60.59 174 GLN A N 1
ATOM 1399 C CA . GLN A 1 174 ? 6.785 20.251 -14.882 1.00 60.59 174 GLN A CA 1
ATOM 1400 C C . GLN A 1 174 ? 7.461 21.547 -15.358 1.00 60.59 174 GLN A C 1
ATOM 1402 O O . GLN A 1 174 ? 6.900 22.263 -16.189 1.00 60.59 174 GLN A O 1
ATOM 1407 N N . HIS A 1 175 ? 8.675 21.841 -14.882 1.00 50.50 175 HIS A N 1
ATOM 1408 C CA . HIS A 1 175 ? 9.472 22.994 -15.303 1.00 50.50 175 HIS A CA 1
ATOM 1409 C C . HIS A 1 175 ? 10.766 22.554 -16.007 1.00 50.50 175 HIS A C 1
ATOM 1411 O O . HIS A 1 175 ? 11.828 22.544 -15.384 1.00 50.50 175 HIS A O 1
ATOM 1417 N N . PRO A 1 176 ? 10.736 22.250 -17.319 1.00 51.19 176 PRO A N 1
ATOM 1418 C CA . PRO A 1 176 ? 11.967 22.143 -18.086 1.00 51.19 176 PRO A CA 1
ATOM 1419 C C . PRO A 1 176 ? 12.625 23.527 -18.130 1.00 51.19 176 PRO A C 1
ATOM 1421 O O . PRO A 1 176 ? 12.114 24.462 -18.749 1.00 51.19 176 PRO A O 1
ATOM 1424 N N . SER A 1 177 ? 13.745 23.673 -17.426 1.00 44.00 177 SER A N 1
ATOM 1425 C CA . SER A 1 177 ? 14.586 24.867 -17.421 1.00 44.00 177 SER A CA 1
ATOM 1426 C C . SER A 1 177 ? 14.812 25.385 -18.847 1.00 44.00 177 SER A C 1
ATOM 1428 O O . SER A 1 177 ? 15.316 24.668 -19.709 1.00 44.00 177 SER A O 1
ATOM 1430 N N . THR A 1 178 ? 14.468 26.650 -19.100 1.00 42.00 178 THR A N 1
ATOM 1431 C CA . THR A 1 178 ? 14.733 27.401 -20.342 1.00 42.00 178 THR A CA 1
ATOM 1432 C C . THR A 1 178 ? 16.234 27.652 -20.554 1.00 42.00 178 THR A C 1
ATOM 1434 O O . THR A 1 178 ? 16.703 28.788 -20.534 1.00 42.00 178 THR A O 1
ATOM 1437 N N . GLY A 1 179 ? 17.022 26.596 -20.749 1.00 38.31 179 GLY A N 1
ATOM 1438 C CA . GLY A 1 179 ? 18.446 26.724 -21.037 1.00 38.31 179 GLY A CA 1
ATOM 1439 C C . GLY A 1 179 ? 19.132 25.389 -21.293 1.00 38.31 179 GLY A C 1
ATOM 1440 O O . GLY A 1 179 ? 19.477 24.689 -20.351 1.00 38.31 179 GLY A O 1
ATOM 1441 N N . GLY A 1 180 ? 19.396 25.097 -22.569 1.00 35.38 180 GLY A N 1
ATOM 1442 C CA . GLY A 1 180 ? 20.320 24.044 -22.996 1.00 35.38 180 GLY A CA 1
ATOM 1443 C C . GLY A 1 180 ? 19.639 22.837 -23.634 1.00 35.38 180 GLY A C 1
ATOM 1444 O O . GLY A 1 180 ? 19.095 21.975 -22.956 1.00 35.38 180 GLY A O 1
ATOM 1445 N N . SER A 1 181 ? 19.709 22.770 -24.962 1.00 44.50 181 SER A N 1
ATOM 1446 C CA . SER A 1 181 ? 19.289 21.628 -25.768 1.00 44.50 181 SER A CA 1
ATOM 1447 C C . SER A 1 181 ? 20.074 20.360 -25.417 1.00 44.50 181 SER A C 1
ATOM 1449 O O . SER A 1 181 ? 21.185 20.171 -25.900 1.00 44.50 181 SER A O 1
ATOM 1451 N N . THR A 1 182 ? 19.446 19.463 -24.667 1.00 37.34 182 THR A N 1
ATOM 1452 C CA . THR A 1 182 ? 19.623 18.006 -24.752 1.00 37.34 182 THR A CA 1
ATOM 1453 C C . THR A 1 182 ? 18.326 17.387 -24.250 1.00 37.34 182 THR A C 1
ATOM 1455 O O . THR A 1 182 ? 17.851 17.793 -23.200 1.00 37.34 182 THR A O 1
ATOM 1458 N N . ALA A 1 183 ? 17.740 16.519 -25.079 1.00 38.44 183 ALA A N 1
ATOM 1459 C CA . ALA A 1 183 ? 16.501 15.748 -24.939 1.00 38.44 183 ALA A CA 1
ATOM 1460 C C . ALA A 1 183 ? 15.638 15.975 -23.680 1.00 38.44 183 ALA A C 1
ATOM 1462 O O . ALA A 1 183 ? 16.094 15.831 -22.551 1.00 38.44 183 ALA A O 1
ATOM 1463 N N . THR A 1 184 ? 14.337 16.196 -23.895 1.00 40.84 184 THR A N 1
ATOM 1464 C CA . THR A 1 184 ? 13.260 15.987 -22.913 1.00 40.84 184 THR A CA 1
ATOM 1465 C C . THR A 1 184 ? 13.182 14.507 -22.526 1.00 40.84 184 THR A C 1
ATOM 1467 O O . THR A 1 184 ? 12.234 13.802 -22.868 1.00 40.84 184 THR A O 1
ATOM 1470 N N . SER A 1 185 ? 14.229 14.022 -21.876 1.00 40.22 185 SER A N 1
ATOM 1471 C CA . SER A 1 185 ? 14.287 12.745 -21.201 1.00 40.22 185 SER A CA 1
ATOM 1472 C C . SER A 1 185 ? 13.404 12.873 -19.977 1.00 40.22 185 SER A C 1
ATOM 1474 O O . SER A 1 185 ? 13.629 13.756 -19.141 1.00 40.22 185 SER A O 1
ATOM 1476 N N . PRO A 1 186 ? 12.349 12.064 -19.869 1.00 42.62 186 PRO A N 1
ATOM 1477 C CA . PRO A 1 186 ? 11.547 12.105 -18.674 1.00 42.62 186 PRO A CA 1
ATOM 1478 C C . PRO A 1 186 ? 12.407 11.780 -17.449 1.00 42.62 186 PRO A C 1
ATOM 1480 O O . PRO A 1 186 ? 13.357 11.004 -17.539 1.00 42.62 186 PRO A O 1
ATOM 1483 N N . PHE A 1 187 ? 12.056 12.328 -16.291 1.00 42.47 187 PHE A N 1
ATOM 1484 C CA . PHE A 1 187 ? 12.879 12.240 -15.081 1.00 42.47 187 PHE A CA 1
ATOM 1485 C C . PHE A 1 187 ? 13.288 10.807 -14.666 1.00 42.47 187 PHE A C 1
ATOM 1487 O O . PHE A 1 187 ? 14.293 10.619 -13.988 1.00 42.47 187 PHE A O 1
ATOM 1494 N N . TRP A 1 188 ? 12.571 9.770 -15.114 1.00 44.12 188 TRP A N 1
ATOM 1495 C CA . TRP A 1 188 ? 12.948 8.361 -14.935 1.00 44.12 188 TRP A CA 1
ATOM 1496 C C . TRP A 1 188 ? 14.234 7.915 -15.659 1.00 44.12 188 TRP A C 1
ATOM 1498 O O . TRP A 1 188 ? 14.693 6.805 -15.406 1.00 44.12 188 TRP A O 1
ATOM 1508 N N . GLU A 1 189 ? 14.836 8.753 -16.506 1.00 44.41 189 GLU A N 1
ATOM 1509 C CA . GLU A 1 189 ? 16.171 8.539 -17.095 1.00 44.41 189 GLU A CA 1
ATOM 1510 C C . GLU A 1 189 ? 17.310 9.209 -16.297 1.00 44.41 189 GLU A C 1
ATOM 1512 O O . GLU A 1 189 ? 18.483 8.946 -16.563 1.00 44.41 189 GLU A O 1
ATOM 1517 N N . LEU A 1 190 ? 17.003 10.042 -15.292 1.00 46.59 190 LEU A N 1
ATOM 1518 C CA . LEU A 1 190 ? 18.015 10.651 -14.424 1.00 46.59 190 LEU A CA 1
ATOM 1519 C C . LEU A 1 190 ? 18.456 9.645 -13.348 1.00 46.59 190 LEU A C 1
ATOM 1521 O O . LEU A 1 190 ? 17.785 9.431 -12.338 1.00 46.59 190 LEU A O 1
ATOM 1525 N N . PHE A 1 191 ? 19.614 9.027 -13.594 1.00 42.16 191 PHE A N 1
ATOM 1526 C CA . PHE A 1 191 ? 20.271 7.992 -12.781 1.00 42.16 191 PHE A CA 1
ATOM 1527 C C . PHE A 1 191 ? 20.356 8.335 -11.276 1.00 42.16 191 PHE A C 1
ATOM 1529 O O . PHE A 1 191 ? 20.169 7.459 -10.426 1.00 42.16 191 PHE A O 1
ATOM 1536 N N . ASP A 1 192 ? 20.533 9.615 -10.933 1.00 40.84 192 ASP A N 1
ATOM 1537 C CA . ASP A 1 192 ? 20.608 10.093 -9.544 1.00 40.84 192 ASP A CA 1
ATOM 1538 C C . ASP A 1 192 ? 19.305 9.868 -8.765 1.00 40.84 192 ASP A C 1
ATOM 1540 O O . ASP A 1 192 ? 19.336 9.516 -7.587 1.00 40.84 192 ASP A O 1
ATOM 1544 N N . ALA A 1 193 ? 18.147 9.941 -9.426 1.00 43.78 193 ALA A N 1
ATOM 1545 C CA . ALA A 1 193 ? 16.853 9.742 -8.784 1.00 43.78 193 ALA A CA 1
ATOM 1546 C C . ALA A 1 193 ? 16.585 8.273 -8.406 1.00 43.78 193 ALA A C 1
ATOM 1548 O O . ALA A 1 193 ? 15.810 7.997 -7.488 1.00 43.78 193 ALA A O 1
ATOM 1549 N N . GLN A 1 194 ? 17.211 7.326 -9.112 1.00 46.44 194 GLN A N 1
ATOM 1550 C CA . GLN A 1 194 ? 17.140 5.892 -8.828 1.00 46.44 194 GLN A CA 1
ATOM 1551 C C . GLN A 1 194 ? 18.093 5.503 -7.689 1.00 46.44 194 GLN A C 1
ATOM 1553 O O . GLN A 1 194 ? 17.696 4.739 -6.804 1.00 46.44 194 GLN A O 1
ATOM 1558 N N . ALA A 1 195 ? 19.300 6.079 -7.667 1.00 46.59 195 ALA A N 1
ATOM 1559 C CA . ALA A 1 195 ? 20.252 5.942 -6.565 1.00 46.59 195 ALA A CA 1
ATOM 1560 C C . ALA A 1 195 ? 19.704 6.552 -5.258 1.00 46.59 195 ALA A C 1
ATOM 1562 O O . ALA A 1 195 ? 19.793 5.930 -4.198 1.00 46.59 195 ALA A O 1
ATOM 1563 N N . ASP A 1 196 ? 19.026 7.701 -5.339 1.00 47.22 196 ASP A N 1
ATOM 1564 C CA . ASP A 1 196 ? 18.384 8.374 -4.200 1.00 47.22 196 ASP A CA 1
ATOM 1565 C C . ASP A 1 196 ? 17.211 7.598 -3.583 1.00 47.22 196 ASP A C 1
ATOM 1567 O O . ASP A 1 196 ? 16.909 7.766 -2.396 1.00 47.22 196 ASP A O 1
ATOM 1571 N N . LEU A 1 197 ? 16.540 6.770 -4.392 1.00 45.62 197 LEU A N 1
ATOM 1572 C CA . LEU A 1 197 ? 15.450 5.874 -3.993 1.00 45.62 197 LEU A CA 1
ATOM 1573 C C . LEU A 1 197 ? 15.970 4.560 -3.397 1.00 45.62 197 LEU A C 1
ATOM 1575 O O . LEU A 1 197 ? 15.325 4.002 -2.511 1.00 45.62 197 LEU A O 1
ATOM 1579 N N . GLN A 1 198 ? 17.128 4.074 -3.857 1.00 45.75 198 GLN A N 1
ATOM 1580 C CA . GLN A 1 198 ? 17.834 2.939 -3.249 1.00 45.75 198 GLN A CA 1
ATOM 1581 C C . GLN A 1 198 ? 18.440 3.307 -1.888 1.00 45.75 198 GLN A C 1
ATOM 1583 O O . GLN A 1 198 ? 18.415 2.490 -0.973 1.00 45.75 198 GLN A O 1
ATOM 1588 N N . TRP A 1 199 ? 18.884 4.556 -1.716 1.00 41.62 199 TRP A N 1
ATOM 1589 C CA . TRP A 1 199 ? 19.397 5.088 -0.445 1.00 41.62 199 TRP A CA 1
ATOM 1590 C C . TRP A 1 199 ? 18.333 5.302 0.641 1.00 41.62 199 TRP A C 1
ATOM 1592 O O . TRP A 1 199 ? 18.673 5.620 1.779 1.00 41.62 199 TRP A O 1
ATOM 1602 N N . PHE A 1 200 ? 17.047 5.157 0.307 1.00 44.59 200 PHE A N 1
ATOM 1603 C CA . PHE A 1 200 ? 15.935 5.530 1.186 1.00 44.59 200 PHE A CA 1
ATOM 1604 C C . PHE A 1 200 ? 15.186 4.364 1.828 1.00 44.59 200 PHE A C 1
ATOM 1606 O O . PHE A 1 200 ? 14.190 4.574 2.522 1.00 44.59 200 PHE A O 1
ATOM 1613 N N . VAL A 1 201 ? 15.659 3.138 1.619 1.00 53.28 201 VAL A N 1
ATOM 1614 C CA . VAL A 1 201 ? 15.150 1.966 2.325 1.00 53.28 201 VAL A CA 1
ATOM 1615 C C . VAL A 1 201 ? 16.110 1.705 3.481 1.00 53.28 201 VAL A C 1
ATOM 1617 O O . VAL A 1 201 ? 17.225 1.254 3.226 1.00 53.28 201 VAL A O 1
ATOM 1620 N N . PRO A 1 202 ? 15.740 2.013 4.739 1.00 52.25 202 PRO A N 1
ATOM 1621 C CA . PRO A 1 202 ? 16.588 1.677 5.875 1.00 52.25 202 PRO A CA 1
ATOM 1622 C C . PRO A 1 202 ? 16.940 0.207 5.800 1.00 52.25 202 PRO A C 1
ATOM 1624 O O . PRO A 1 202 ? 16.051 -0.606 5.526 1.00 52.25 202 PRO A O 1
ATOM 1627 N N . GLU A 1 203 ? 18.200 -0.132 6.071 1.00 54.47 203 GLU A N 1
ATOM 1628 C CA . GLU A 1 203 ? 18.659 -1.518 6.024 1.00 54.47 203 GLU A CA 1
ATOM 1629 C C . GLU A 1 203 ? 17.703 -2.439 6.783 1.00 54.47 203 GLU A C 1
ATOM 1631 O O . GLU A 1 203 ? 17.390 -3.496 6.264 1.00 54.47 203 GLU A O 1
ATOM 1636 N N . GLN A 1 204 ? 17.101 -1.989 7.893 1.00 53.28 204 GLN A N 1
ATOM 1637 C CA . GLN A 1 204 ? 16.067 -2.722 8.640 1.00 53.28 204 GLN A CA 1
ATOM 1638 C C . GLN A 1 204 ? 14.942 -3.301 7.752 1.00 53.28 204 GLN A C 1
ATOM 1640 O O . GLN A 1 204 ? 14.552 -4.453 7.906 1.00 53.28 204 GLN A O 1
ATOM 1645 N N . PHE A 1 205 ? 14.429 -2.572 6.760 1.00 58.94 205 PHE A N 1
ATOM 1646 C CA . PHE A 1 205 ? 13.357 -3.078 5.887 1.00 58.94 205 PHE A CA 1
ATOM 1647 C C . PHE A 1 205 ? 13.803 -4.179 4.918 1.00 58.94 205 PHE A C 1
ATOM 1649 O O . PHE A 1 205 ? 12.975 -4.988 4.488 1.00 58.94 205 PHE A O 1
ATOM 1656 N N . VAL A 1 206 ? 15.090 -4.207 4.570 1.00 54.56 206 VAL A N 1
ATOM 1657 C CA . VAL A 1 206 ? 15.677 -5.169 3.625 1.00 54.56 206 VAL A CA 1
ATOM 1658 C C . VAL A 1 206 ? 16.347 -6.331 4.364 1.00 54.56 206 VAL A C 1
ATOM 1660 O O . VAL A 1 206 ? 16.195 -7.473 3.947 1.00 54.56 206 VAL A O 1
ATOM 1663 N N . SER A 1 207 ? 17.047 -6.061 5.467 1.00 54.91 207 SER A N 1
ATOM 1664 C CA . SER A 1 207 ? 17.846 -7.017 6.240 1.00 54.91 207 SER A CA 1
ATOM 1665 C C . SER A 1 207 ? 17.101 -7.621 7.431 1.00 54.91 207 SER A C 1
ATOM 1667 O O . SER A 1 207 ? 17.262 -8.810 7.689 1.00 54.91 207 SER A O 1
ATOM 1669 N N . GLU A 1 208 ? 16.268 -6.849 8.138 1.00 54.44 208 GLU A N 1
ATOM 1670 C CA . GLU A 1 208 ? 15.514 -7.329 9.308 1.00 54.44 208 GLU A CA 1
ATOM 1671 C C . GLU A 1 208 ? 14.156 -7.920 8.898 1.00 54.44 208 GLU A C 1
ATOM 1673 O O . GLU A 1 208 ? 13.735 -8.945 9.436 1.00 54.44 208 GLU A O 1
ATOM 1678 N N . TRP A 1 209 ? 13.489 -7.316 7.904 1.00 55.62 209 TRP A N 1
ATOM 1679 C CA . TRP A 1 209 ? 12.127 -7.696 7.499 1.00 55.62 209 TRP A CA 1
ATOM 1680 C C . TRP A 1 209 ? 12.005 -8.413 6.138 1.00 55.62 209 TRP A C 1
ATOM 1682 O O . TRP A 1 209 ? 10.991 -9.076 5.911 1.00 55.62 209 TRP A O 1
ATOM 1692 N N . ASP A 1 210 ? 12.994 -8.288 5.238 1.00 66.19 210 ASP A N 1
ATOM 1693 C CA . ASP A 1 210 ? 12.980 -8.796 3.846 1.00 66.19 210 ASP A CA 1
ATOM 1694 C C . ASP A 1 210 ? 11.677 -8.477 3.074 1.00 66.19 210 ASP A C 1
ATOM 1696 O O . ASP A 1 210 ? 11.024 -9.351 2.485 1.00 66.19 210 ASP A O 1
ATOM 1700 N N . PHE A 1 211 ? 11.245 -7.209 3.067 1.00 73.19 211 PHE A N 1
ATOM 1701 C CA . PHE A 1 211 ? 10.048 -6.849 2.302 1.00 73.19 211 PHE A CA 1
ATOM 1702 C C . PHE A 1 211 ? 10.319 -6.781 0.779 1.00 73.19 211 PHE A C 1
ATOM 1704 O O . PHE A 1 211 ? 11.183 -6.032 0.317 1.00 73.19 211 PHE A O 1
ATOM 1711 N N . PRO A 1 212 ? 9.559 -7.525 -0.048 1.00 73.81 212 PRO A N 1
ATOM 1712 C CA . PRO A 1 212 ? 9.755 -7.603 -1.493 1.00 73.81 212 PRO A CA 1
ATOM 1713 C C . PRO A 1 212 ? 9.165 -6.403 -2.240 1.00 73.81 212 PRO A C 1
ATOM 1715 O O . PRO A 1 212 ? 8.167 -5.825 -1.827 1.00 73.81 212 PRO A O 1
ATOM 1718 N N . GLY A 1 213 ? 9.729 -6.080 -3.407 1.00 69.88 213 GLY A N 1
ATOM 1719 C CA . GLY A 1 213 ? 9.197 -5.063 -4.329 1.00 69.88 213 GLY A CA 1
ATOM 1720 C C . GLY A 1 213 ? 9.951 -3.732 -4.323 1.00 69.88 213 GLY A C 1
ATOM 1721 O O . GLY A 1 213 ? 9.958 -3.035 -5.335 1.00 69.88 213 GLY A O 1
ATOM 1722 N N . LEU A 1 214 ? 10.681 -3.407 -3.251 1.00 65.12 214 LEU A N 1
ATOM 1723 C CA . LEU A 1 214 ? 11.544 -2.220 -3.230 1.00 65.12 214 LEU A CA 1
ATOM 1724 C C . LEU A 1 214 ? 12.839 -2.381 -4.040 1.00 65.12 214 LEU A C 1
ATOM 1726 O O . LEU A 1 214 ? 13.500 -1.382 -4.293 1.00 65.12 214 LEU A O 1
ATOM 1730 N N . ASN A 1 215 ? 13.161 -3.580 -4.530 1.00 67.44 215 ASN A N 1
ATOM 1731 C CA . ASN A 1 215 ? 14.309 -3.804 -5.421 1.00 67.44 215 ASN A CA 1
ATOM 1732 C C . ASN A 1 215 ? 13.984 -3.554 -6.902 1.00 67.44 215 ASN A C 1
ATOM 1734 O O . ASN A 1 215 ? 14.893 -3.511 -7.719 1.00 67.44 215 ASN A O 1
ATOM 1738 N N . LEU A 1 216 ? 12.706 -3.362 -7.256 1.00 66.50 216 LEU A N 1
ATOM 1739 C CA . LEU A 1 216 ? 12.304 -3.108 -8.640 1.00 66.50 216 LEU A CA 1
ATOM 1740 C C . LEU A 1 216 ? 12.927 -1.808 -9.161 1.00 66.50 216 LEU A C 1
ATOM 1742 O O . LEU A 1 216 ? 12.952 -0.795 -8.457 1.00 66.50 216 LEU A O 1
ATOM 1746 N N . PHE A 1 217 ? 13.384 -1.807 -10.401 1.00 73.44 217 PHE A N 1
ATOM 1747 C CA . PHE A 1 217 ? 13.928 -0.630 -11.065 1.00 73.44 217 PHE A CA 1
ATOM 1748 C C . PHE A 1 217 ? 13.448 -0.552 -12.511 1.00 73.44 217 PHE A C 1
ATOM 1750 O O . PHE A 1 217 ? 12.837 -1.481 -13.032 1.00 73.44 217 PHE A O 1
ATOM 1757 N N . TYR A 1 218 ? 13.687 0.582 -13.154 1.00 62.12 218 TYR A N 1
ATOM 1758 C CA . TYR A 1 218 ? 13.428 0.755 -14.573 1.00 62.12 218 TYR A CA 1
ATOM 1759 C C . TYR A 1 218 ? 14.754 1.058 -15.259 1.00 62.12 218 TYR A C 1
ATOM 1761 O O . TYR A 1 218 ? 15.446 1.990 -14.870 1.00 62.12 218 TYR A O 1
ATOM 1769 N N . PHE A 1 219 ? 15.107 0.263 -16.261 1.00 66.38 219 PHE A N 1
ATOM 1770 C CA . PHE A 1 219 ? 16.239 0.528 -17.138 1.00 66.38 219 PHE A CA 1
ATOM 1771 C C . PHE A 1 219 ? 15.789 0.267 -18.578 1.00 66.38 219 PHE A C 1
ATOM 1773 O O . PHE A 1 219 ? 15.355 -0.854 -18.859 1.00 66.38 219 PHE A O 1
ATOM 1780 N N . PRO A 1 220 ? 15.831 1.252 -19.492 1.00 61.16 220 PRO A N 1
ATOM 1781 C CA . PRO A 1 220 ? 15.356 1.047 -20.855 1.00 61.16 220 PRO A CA 1
ATOM 1782 C C . PRO A 1 220 ? 16.071 -0.135 -21.526 1.00 61.16 220 PRO A C 1
ATOM 1784 O O . PRO A 1 220 ? 17.300 -0.189 -21.562 1.00 61.16 220 PRO A O 1
ATOM 1787 N N . THR A 1 221 ? 15.317 -1.074 -22.095 1.00 58.22 221 THR A N 1
ATOM 1788 C CA . THR A 1 221 ? 15.885 -2.256 -22.770 1.00 58.22 221 THR A CA 1
ATOM 1789 C C . THR A 1 221 ? 16.718 -1.881 -23.998 1.00 58.22 221 THR A C 1
ATOM 1791 O O . THR A 1 221 ? 17.755 -2.487 -24.231 1.00 58.22 221 THR A O 1
ATOM 1794 N N . ALA A 1 222 ? 16.368 -0.794 -24.696 1.00 55.19 222 ALA A N 1
ATOM 1795 C CA . ALA A 1 222 ? 17.158 -0.261 -25.812 1.00 55.19 222 ALA A CA 1
ATOM 1796 C C . ALA A 1 222 ? 18.606 0.111 -25.422 1.00 55.19 222 ALA A C 1
ATOM 1798 O O . ALA A 1 222 ? 19.506 0.052 -26.254 1.00 55.19 222 ALA A O 1
ATOM 1799 N N . TRP A 1 223 ? 18.848 0.468 -24.156 1.00 46.34 223 TRP A N 1
ATOM 1800 C CA . TRP A 1 223 ? 20.197 0.733 -23.651 1.00 46.34 223 TRP A CA 1
ATOM 1801 C C . TRP A 1 223 ? 20.941 -0.554 -23.266 1.00 46.34 223 TRP A C 1
ATOM 1803 O O . TRP A 1 223 ? 22.165 -0.581 -23.343 1.00 46.34 223 TRP A O 1
ATOM 1813 N N . GLN A 1 224 ? 20.240 -1.632 -22.891 1.00 49.78 224 GLN A N 1
ATOM 1814 C CA . GLN A 1 224 ? 20.868 -2.948 -22.685 1.00 49.78 224 GLN A CA 1
ATOM 1815 C C . GLN A 1 224 ? 21.410 -3.508 -24.000 1.00 49.78 224 GLN A C 1
ATOM 1817 O O . GLN A 1 224 ? 22.531 -4.010 -24.015 1.00 49.78 224 GLN A O 1
ATOM 1822 N N . ASP A 1 225 ? 20.669 -3.340 -25.097 1.00 52.38 225 ASP A N 1
ATOM 1823 C CA . ASP A 1 225 ? 21.130 -3.717 -26.437 1.00 52.38 225 ASP A CA 1
ATOM 1824 C C . ASP A 1 225 ? 22.334 -2.860 -26.867 1.00 52.38 225 ASP A C 1
ATOM 1826 O O . ASP A 1 225 ? 23.343 -3.385 -27.334 1.00 52.38 225 ASP A O 1
ATOM 1830 N N . PHE A 1 226 ? 22.291 -1.550 -26.590 1.00 46.56 226 PHE A N 1
ATOM 1831 C CA . PHE A 1 226 ? 23.392 -0.628 -26.888 1.00 46.56 226 PHE A CA 1
ATOM 1832 C C . PHE A 1 226 ? 24.693 -0.970 -26.137 1.00 46.56 226 PHE A C 1
ATOM 1834 O O . PHE A 1 226 ? 25.766 -0.932 -26.730 1.00 46.56 226 PHE A O 1
ATOM 1841 N N . PHE A 1 227 ? 24.635 -1.339 -24.850 1.00 49.41 227 PHE A N 1
ATOM 1842 C CA . PHE A 1 227 ? 25.821 -1.779 -24.093 1.00 49.41 227 PHE A CA 1
ATOM 1843 C C . PHE A 1 227 ? 26.230 -3.234 -24.384 1.00 49.41 227 PHE A C 1
ATOM 1845 O O . PHE A 1 227 ? 27.405 -3.575 -24.228 1.00 49.41 227 PHE A O 1
ATOM 1852 N N . GLY A 1 228 ? 25.300 -4.082 -24.834 1.00 45.28 228 GLY A N 1
ATOM 1853 C CA . GLY A 1 228 ? 25.592 -5.428 -25.335 1.00 45.28 228 GLY A CA 1
ATOM 1854 C C . GLY A 1 228 ? 26.481 -5.403 -26.580 1.00 45.28 228 GLY A C 1
ATOM 1855 O O . GLY A 1 228 ? 27.438 -6.175 -26.662 1.00 45.28 228 GLY A O 1
ATOM 1856 N N . ASP A 1 229 ? 26.250 -4.443 -27.480 1.00 46.16 229 ASP A N 1
ATOM 1857 C CA . ASP A 1 229 ? 27.069 -4.230 -28.681 1.00 46.16 229 ASP A CA 1
ATOM 1858 C C . ASP A 1 229 ? 28.502 -3.759 -28.363 1.00 46.16 229 ASP A C 1
ATOM 1860 O O . ASP A 1 229 ? 29.441 -4.101 -29.083 1.00 46.16 229 ASP A O 1
ATOM 1864 N N . PHE A 1 230 ? 28.722 -3.048 -27.249 1.00 45.53 230 PHE A N 1
ATOM 1865 C CA . PHE A 1 230 ? 30.076 -2.683 -26.801 1.00 45.53 230 PHE A CA 1
ATOM 1866 C C . PHE A 1 230 ? 30.859 -3.864 -26.208 1.00 45.53 230 PHE A C 1
ATOM 1868 O O . PHE A 1 230 ? 32.088 -3.875 -26.282 1.00 45.53 230 PHE A O 1
ATOM 1875 N N . SER A 1 231 ? 30.185 -4.874 -25.647 1.00 39.06 231 SER A N 1
ATOM 1876 C CA . SER A 1 231 ? 30.852 -6.053 -25.070 1.00 39.06 231 SER A CA 1
ATOM 1877 C C . SER A 1 231 ? 31.312 -7.075 -26.118 1.00 39.06 231 SER A C 1
ATOM 1879 O O . SER A 1 231 ? 32.117 -7.942 -25.784 1.00 39.06 231 SER A O 1
ATOM 1881 N N . LEU A 1 232 ? 30.821 -6.991 -27.359 1.00 44.69 232 LEU A N 1
ATOM 1882 C CA . LEU A 1 232 ? 31.267 -7.816 -28.493 1.00 44.69 232 LEU A CA 1
ATOM 1883 C C . LEU A 1 232 ? 32.364 -7.137 -29.335 1.00 44.69 232 LEU A C 1
ATOM 1885 O O . LEU A 1 232 ? 32.825 -7.712 -30.319 1.00 44.69 232 LEU A O 1
ATOM 1889 N N . ALA A 1 233 ? 32.784 -5.929 -28.948 1.00 42.84 233 ALA A N 1
ATOM 1890 C CA . ALA A 1 233 ? 33.831 -5.153 -29.609 1.00 42.84 233 ALA A CA 1
ATOM 1891 C C . ALA A 1 233 ? 35.196 -5.195 -28.881 1.00 42.84 233 ALA A C 1
ATOM 1893 O O . ALA A 1 233 ? 36.049 -4.346 -29.153 1.00 42.84 233 ALA A O 1
ATOM 1894 N N . MET A 1 234 ? 35.420 -6.170 -27.986 1.00 36.97 234 MET A N 1
ATOM 1895 C CA . MET A 1 234 ? 36.751 -6.517 -27.453 1.00 36.97 234 MET A CA 1
ATOM 1896 C C . MET A 1 234 ? 37.172 -7.927 -27.850 1.00 36.97 234 MET A C 1
ATOM 1898 O O . MET A 1 234 ? 36.370 -8.862 -27.639 1.00 36.97 234 MET A O 1
#

Secondary structure (DSSP, 8-state):
-HHHHHHHHHHHHHHHHH-STTTTTHHHHHHHHHHHHHHHHHHHHHHHHHHTT--BGGG--HHHHHHHHHHHHHHHHHHHHHHHSTTTTGGGGGGS-HHHHHHHHHHHHHHHHHHHHS---HHHHHHHHHHHHHHHHHHHHHHHT-TT-HHHHHHHHHHHHHHHHHHHHHHHHH---SS--S----GGG-HHHHHHHHTTS-HIIIIIS--TTTT-B---HHHHHHHHHHHT--

Radius of gyration: 19.98 Å; Cα contacts (8 Å, |Δi|>4): 190; chains: 1; bounding box: 58×47×55 Å

Solvent-accessible surface area (backbone atoms only — not comparable to full-atom values): 13308 Å² total; per-residue (Å²): 108,71,68,56,52,51,52,52,49,54,52,51,50,51,52,57,70,71,39,78,88,46,64,86,52,37,68,34,52,54,51,49,51,53,42,50,50,23,50,51,50,23,49,51,32,23,45,50,38,53,75,71,70,58,41,44,62,60,74,50,50,75,69,56,48,51,37,51,49,50,23,41,50,24,28,52,51,32,53,51,56,48,62,73,44,35,76,52,47,43,51,48,50,57,79,50,59,68,69,57,51,49,52,55,43,48,43,51,53,49,34,56,51,48,54,70,78,38,96,72,53,71,68,58,54,51,54,48,51,53,52,48,55,51,48,50,53,48,48,47,60,19,40,72,78,38,98,80,55,76,60,58,51,54,47,50,52,48,50,52,53,51,50,52,54,52,51,51,56,52,52,55,67,73,52,76,72,96,72,78,98,68,76,96,64,59,68,84,72,45,64,66,63,56,54,57,57,62,72,62,59,58,61,57,52,58,75,76,62,58,61,64,58,78,77,54,44,71,56,65,58,74,55,53,55,57,54,50,59,58,66,72,72,113

Mean predicted aligned error: 9.99 Å

pLDDT: mean 77.89, std 19.0, range [35.38, 97.56]

Organism: NCBI:txid911720

Foldseek 3Di:
DVVVLVVVLVVQLVVLVPDPPCPVLSVLSNLVSLLVSLLVLLQVLLVVCVVVVAFALQPDDPVNVVSLVSSLVSLVSNLCSCPVCVVSYLLCCLVPDLVVLVSVLVSLLLNLVSPVSDDDDPVVLVVSLVSLVVSLVSLCVSNVVHPPDPRSVVSSVLSVVSSVLSVVLSVCQVDDPPDDDDDPPRSLPVPVSLVVLVVSDPVCCCPVPNRGNSSHHHDNVVVVVVVVVVVVVD

=== Feature glossary ===
Feature key, reading from the visual/contextual features back to the raw sequence:

Rendered structure images. Six rendered views show the 3D structure 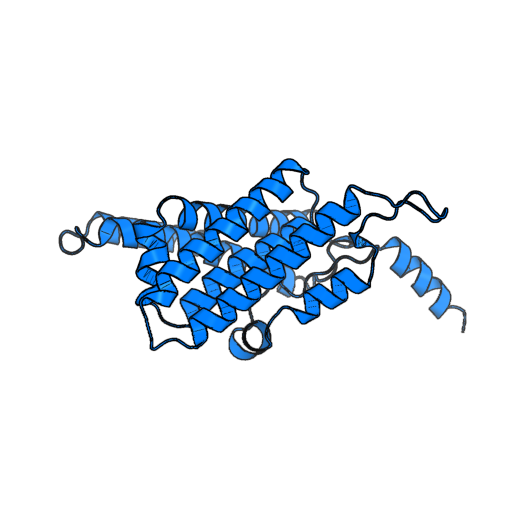from the faces of a cube — i.e. along ±x, ±y, ±z. Rendering representation is drawn randomly per protein from cartoon (secondary-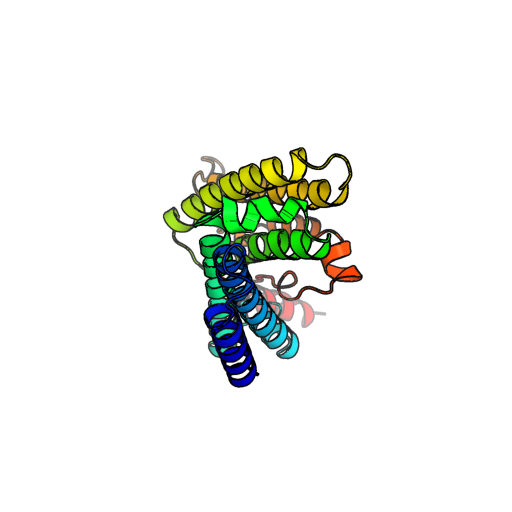structure ribbons), sticks (backbone bonds), or molecular surface; coloring is either N→C rainbow (blue at the N-terminus through red at the C-terminus) or one color per chain.

Contact-map, Ramachandran, and PAE plots. The contact map is a binary N×N matrix image: pixel (i, j) is dark where Cα_i and Cα_j are within 8 Å and |i−j|>4. Because the |i−j|>4 filter removes local helical contacts, off-diagonal stripes parallel to the main diagonal indicate parallel β-sheets; stripes perpendicular to it indicate antiparallel β-sheets. The Ramachandran plot scatters every residue's (φ, ψ) pair against the sterically allowed regions. The PAE heatmap renders the predicted-aligned-error matrix.

InterPro / GO / CATH / organism. Database cross-references. InterPro integrates a dozen domain/family signature databases into unified entries with residue-range hits. GO terms attach function/process/location labels with evidence codes. CATH codes position the fold in a four-level structural taxonomy. Organism is the NCBI-taxonomy species name.

Nearest PDB structures. The Foldseek neighbor list gives the closest experimentally determined structures in the PDB, ranked by structural alignment. TM-score near 1 means near-identical fold; near 0.3 means only rough topology match. This is how one finds what a novel AlphaFold prediction most resembles in the solved-structure universe.

Predicted aligned error. PAE(i, j) answers: if I align the predicted and true structures on residue i, how far off (in Å) do I expect residue j to be? A block-diagonal PAE matrix with low values on the blocks and high values off-diagonal is the signature of a multi-domain protein with confidently predicted domains but uncertain inter-domain orientation.

Solvent-accessible surface area. Accessible surface area quantifies burial. A residue with SASA near zero is packed into the hydrophobic core; one with SASA >100 Å² sits on the surface. Computed here via the Shrake–Rupley numerical algorithm with a 1.4 Å probe.

B-factor. B-factor (Debye–Waller factor) reflects atomic displacement in the crystal lattice. It is an experimental observable (units Å²), not a prediction; low values mean the atom is pinned down, high values mean it moves or is heterogeneous across the crystal.

pLDDT. For AlphaFold models, the B-factor field carries pLDDT — the model's own estimate of local accuracy on a 0–100 scale. Regions with pLDDT<50 should be treated as essentially unmodeled; they often correspond to intrinsically disordered segments.

Backbone torsions (φ/ψ). φ (phi) and ψ (psi) are the two rotatable backbone dihedrals per residue: φ is the C(i-1)–N–Cα–C torsion, ψ is the N–Cα–C–N(i+1) torsion, both in degrees on (−180°, 180°]. α-helical residues cluster near (−60°, −45°); β-strand residues near (−120°, +130°). A Ramachandran plot is simply a scatter of (φ, ψ) for every residue.

Radius of gyration, Cα contacts, bounding box. Radius of gyration (Rg) is the root-mean-square distance of Cα atoms from their centroid — a single number for overall size and compactness. A globular domain of N residues has Rg ≈ 2.2·N^0.38 Å; an extended or disordered chain has a much larger Rg. The Cα contact count is the number of residue pairs whose Cα atoms are within 8 Å and are more than four positions apart in sequence — a standard proxy for tertiary packing density. The bounding box is the smallest axis-aligned box enclosing all Cα atoms.

Secondary structure (3-state, P-SEA). Three-state secondary structure (P-SEA) collapses the eight DSSP classes into helix (a), strand (b), and coil (c). P-SEA assigns these from Cα geometry alone — distances and angles — without requiring backbone oxygens, so it works on any Cα trace.

Secondary structure (8-state, DSSP). DSSP 8-state secondary structure assigns each residue one of H (α-helix), G (3₁₀-helix), I (π-helix), E (extended β-strand), B (isolated β-bridge), T (hydrogen-bonded turn), S (bend), or '-' (coil). The assignment is computed from backbone hydrogen-bond geometry via the Kabsch–Sander algorithm.

Foldseek 3Di. A 3Di character summarizes, for each residue, the relative orientation of the Cα frame of its nearest spatial neighbor. Because it encodes fold topology rather than chemistry, 3Di alignments detect remote structural similarity that sequence alignment misses.

mmCIF coordinates. The mmCIF block holds the 3D Cartesian coordinates of each backbone atom (N, Cα, C, O) in ångströms. mmCIF is the PDB's canonical archive format — a tagged-loop text representation of the atomic model.

Sequence. Sequence gives the chain of amino acids in standard one-letter code (A=alanine, C=cysteine, …, Y=tyrosine), read N→C. It is the only feature that is directly encoded by the gene; all structural features are derived from the folded form of this sequence.